Protein AF-A0A949LN08-F1 (afdb_monomer)

Foldseek 3Di:
DPCVVLVNDPPDDPLQVPFFDDDDDDPCNVVCSVVVVDDDDPPWDFPDDDVQWTAIPVGDIDGDPDDDDPPDDADDDVVDDPVVQPQQADPVSAGQAQLLFHRPRDPPGTDALSAAEPPSVLRSVLSVLLVVCVVLPLADDDDPVVSNVVSVVQQVVSCVSNVNPHNSSRYCHVCRVVSSVVSCVRNVHDFDPVLVVVVVPDPRDSVSCVCVSVVSCVRSVD

Radius of gyration: 22.11 Å; Cα contacts (8 Å, |Δi|>4): 209; chains: 1; bounding box: 53×31×62 Å

Solvent-accessible surface area (backbone atoms only — not comparable to full-atom values): 13654 Å² total; per-residue (Å²): 128,65,36,70,85,71,72,64,54,85,88,69,57,67,78,76,52,71,48,64,58,80,92,77,78,62,89,64,49,67,58,32,40,75,70,62,80,40,85,83,84,71,101,57,50,81,73,47,76,56,94,52,33,39,31,34,70,83,70,52,72,44,80,40,96,74,86,81,86,87,81,78,82,83,93,78,63,90,91,56,55,70,75,61,50,59,58,35,28,50,101,84,59,26,50,51,29,42,96,52,25,36,39,87,75,49,80,100,55,74,45,66,60,68,45,44,43,80,47,44,70,57,43,27,52,54,40,46,53,45,52,53,35,51,75,62,63,61,48,83,78,75,54,72,66,56,41,49,53,50,37,51,54,50,44,55,49,44,36,72,59,34,80,67,60,34,72,46,56,28,58,35,44,87,39,38,62,59,53,48,50,54,49,27,52,66,59,75,48,79,68,56,72,69,52,57,58,45,51,79,80,43,84,80,58,72,75,69,53,70,60,50,61,60,59,50,49,62,62,67,75,107

Mean predicted aligned error: 5.05 Å

Structure (mmCIF, N/CA/C/O backbone):
data_AF-A0A949LN08-F1
#
_entry.id   AF-A0A949LN08-F1
#
loop_
_atom_site.group_PDB
_atom_site.id
_atom_site.type_symbol
_atom_site.label_atom_id
_atom_site.label_alt_id
_atom_site.label_comp_id
_atom_site.label_asym_id
_atom_site.label_entity_id
_atom_site.label_seq_id
_atom_site.pdbx_PDB_ins_code
_atom_site.Cartn_x
_atom_site.Cartn_y
_atom_site.Cartn_z
_atom_site.occupancy
_atom_site.B_iso_or_equiv
_atom_site.auth_seq_id
_atom_site.auth_comp_id
_atom_site.auth_asym_id
_atom_site.auth_atom_id
_atom_site.pdbx_PDB_model_num
ATOM 1 N N . PHE A 1 1 ? -27.011 7.620 4.589 1.00 70.94 1 PHE A N 1
ATOM 2 C CA . PHE A 1 1 ? -26.398 7.175 5.862 1.00 70.94 1 PHE A CA 1
ATOM 3 C C . PHE A 1 1 ? -26.686 8.038 7.097 1.00 70.94 1 PHE A C 1
ATOM 5 O O . PHE A 1 1 ? -26.414 7.551 8.180 1.00 70.94 1 PHE A O 1
ATOM 12 N N . LYS A 1 2 ? -27.212 9.283 7.008 1.00 87.44 2 LYS A N 1
ATOM 13 C CA . LYS A 1 2 ? -27.585 10.112 8.189 1.00 87.44 2 LYS A CA 1
ATOM 14 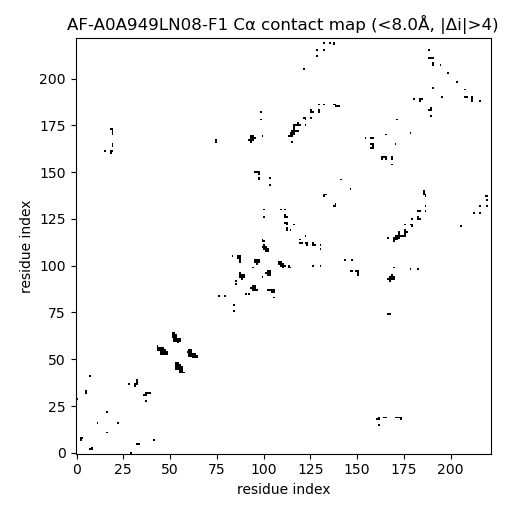C C . LYS A 1 2 ? -26.542 10.070 9.332 1.00 87.44 2 LYS A C 1
ATOM 16 O O . LYS A 1 2 ? -26.901 9.940 10.496 1.00 87.44 2 LYS A O 1
ATOM 21 N N . LEU A 1 3 ? -25.250 10.186 9.002 1.00 89.44 3 LEU A N 1
ATOM 22 C CA . LEU A 1 3 ? -24.138 9.886 9.922 1.00 89.44 3 LEU A CA 1
ATOM 23 C C . LEU A 1 3 ? -24.220 10.638 11.258 1.00 89.44 3 LEU A C 1
ATOM 25 O O . LEU A 1 3 ? -23.893 10.074 12.294 1.00 89.44 3 LEU A O 1
ATOM 29 N N . LYS A 1 4 ? -24.70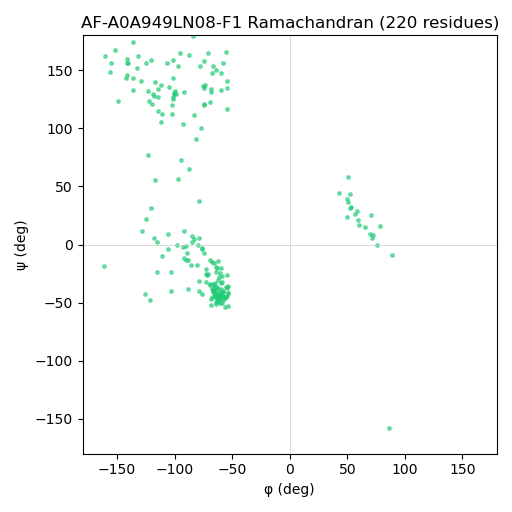8 11.886 11.249 1.00 90.38 4 LYS A N 1
ATOM 30 C CA . LYS A 1 4 ? -24.941 12.669 12.472 1.00 90.38 4 LYS A CA 1
ATOM 31 C C . LYS A 1 4 ? -25.975 12.014 13.398 1.00 90.38 4 LYS A C 1
ATOM 33 O O . LYS A 1 4 ? -25.730 11.916 14.591 1.00 90.38 4 LYS A O 1
ATOM 38 N N . LYS A 1 5 ? -27.090 11.514 12.846 1.00 90.62 5 LYS A N 1
ATOM 39 C CA . LYS A 1 5 ? -28.147 10.816 13.602 1.00 90.62 5 LYS A CA 1
ATOM 40 C C . LYS A 1 5 ? -27.621 9.524 14.234 1.00 90.62 5 LYS A C 1
ATOM 42 O O . LYS A 1 5 ? -28.009 9.193 15.343 1.00 90.62 5 LYS A O 1
ATOM 47 N N . LEU A 1 6 ? -26.735 8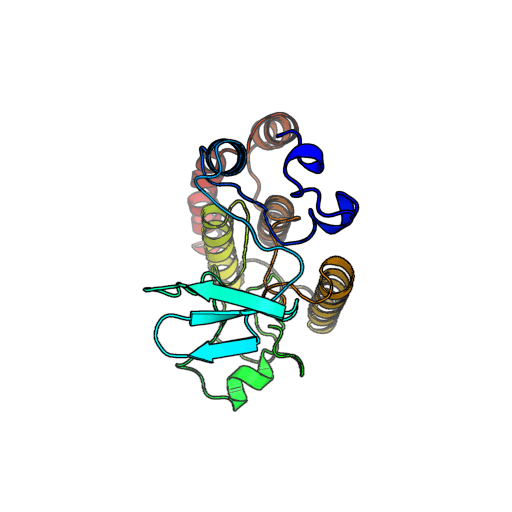.816 13.532 1.00 91.81 6 LEU A N 1
ATOM 48 C CA . LEU A 1 6 ? -26.137 7.563 14.005 1.00 91.81 6 LEU A CA 1
ATOM 49 C C . LEU A 1 6 ? -24.906 7.771 14.903 1.00 91.81 6 LEU A C 1
ATOM 51 O O . LEU A 1 6 ? -24.275 6.798 15.293 1.00 91.81 6 LEU A O 1
ATOM 55 N N . ASN A 1 7 ? -24.526 9.019 15.203 1.00 90.81 7 ASN A N 1
ATOM 56 C CA . ASN A 1 7 ? -23.276 9.360 15.893 1.00 90.81 7 ASN A CA 1
ATOM 57 C C . ASN A 1 7 ? -21.998 8.837 15.190 1.00 90.81 7 ASN A C 1
ATOM 59 O O . ASN A 1 7 ? -20.958 8.647 15.812 1.00 90.81 7 ASN A O 1
ATOM 63 N N . LEU A 1 8 ? -22.038 8.640 13.870 1.00 90.88 8 LEU A N 1
ATOM 64 C CA . LEU A 1 8 ? -20.924 8.132 13.053 1.00 90.88 8 LEU A CA 1
ATOM 65 C C . LEU A 1 8 ? -20.249 9.218 12.204 1.00 90.88 8 LEU A C 1
ATOM 67 O O . LEU A 1 8 ? -19.448 8.920 11.324 1.00 90.88 8 LEU A O 1
ATOM 71 N N . HIS A 1 9 ? -20.589 10.491 12.416 1.00 89.12 9 HIS A N 1
ATOM 72 C CA . HIS A 1 9 ? -19.975 11.589 11.674 1.00 89.12 9 HIS A CA 1
ATOM 73 C C . HIS A 1 9 ? -18.539 11.840 12.174 1.00 89.12 9 HIS A C 1
ATOM 75 O O . HIS A 1 9 ? -18.369 12.162 13.350 1.00 89.12 9 HIS A O 1
ATOM 81 N N . PRO A 1 10 ? -17.498 11.734 11.333 1.00 82.31 10 PRO A N 1
ATOM 82 C CA . PRO A 1 10 ? -16.110 11.740 11.801 1.00 82.31 10 PRO A CA 1
ATOM 83 C C . PRO A 1 10 ? -15.587 13.143 12.184 1.00 82.31 10 PRO A C 1
ATOM 85 O O . PRO A 1 10 ? -14.504 13.261 12.739 1.00 82.31 10 PRO A O 1
ATOM 88 N N . ASN A 1 11 ? -16.398 14.196 11.990 1.00 84.56 11 ASN A N 1
ATOM 89 C CA . ASN A 1 11 ? -16.148 15.588 12.420 1.00 84.56 11 ASN A CA 1
ATOM 90 C C . ASN A 1 11 ? -14.878 16.230 11.840 1.00 84.56 11 ASN A C 1
ATOM 92 O O . ASN A 1 11 ? -14.383 17.230 12.350 1.00 84.56 11 ASN A O 1
ATOM 96 N N . ASN A 1 12 ? -14.395 15.683 10.737 1.00 80.44 12 ASN A N 1
ATOM 97 C CA . ASN A 1 12 ? -13.255 16.137 9.964 1.00 80.44 12 ASN A CA 1
ATOM 98 C C . ASN A 1 12 ? -13.639 16.196 8.473 1.00 80.44 12 ASN A C 1
ATOM 100 O O . ASN A 1 12 ? -14.678 15.668 8.060 1.00 80.44 12 ASN A O 1
ATOM 104 N N . GLY A 1 13 ? -12.855 16.930 7.683 1.00 78.62 13 GLY A N 1
ATOM 105 C CA . GLY A 1 13 ? -13.158 17.174 6.276 1.00 78.62 13 GLY A CA 1
ATOM 106 C C . GLY A 1 13 ? -12.901 15.954 5.389 1.00 78.62 13 GLY A C 1
ATOM 107 O O . GLY A 1 13 ? -12.129 15.055 5.722 1.00 78.62 13 GLY A O 1
ATOM 108 N N . LEU A 1 14 ? -13.540 15.898 4.219 1.00 75.00 14 LEU A N 1
ATOM 109 C CA . LEU A 1 14 ? -13.325 14.797 3.269 1.00 75.00 14 LEU A CA 1
ATOM 110 C C . LEU A 1 14 ? -11.858 14.706 2.829 1.00 75.00 14 LEU A C 1
ATOM 112 O O . LEU A 1 14 ? -11.323 13.614 2.641 1.00 75.00 14 LEU A O 1
ATOM 116 N N . GLU A 1 15 ? -11.179 15.845 2.736 1.00 73.12 15 GLU A N 1
ATOM 117 C CA . GLU A 1 15 ? -9.760 15.950 2.426 1.00 73.12 15 GLU A CA 1
ATOM 118 C C . GLU A 1 15 ? -8.859 15.301 3.479 1.00 73.12 15 GLU A C 1
ATOM 120 O O . GLU A 1 15 ? -7.714 14.989 3.154 1.00 73.12 15 GLU A O 1
ATOM 125 N N . THR A 1 16 ? -9.337 15.077 4.713 1.00 70.88 16 THR A N 1
ATOM 126 C CA . THR A 1 16 ? -8.616 14.338 5.767 1.00 70.88 16 THR A CA 1
ATOM 127 C C . THR A 1 16 ? -8.878 12.833 5.736 1.00 70.88 16 THR A C 1
ATOM 129 O O . THR A 1 16 ? -8.141 12.073 6.358 1.00 70.88 16 THR A O 1
ATOM 132 N N . ILE A 1 17 ? -9.889 12.387 4.993 1.00 64.94 17 ILE A N 1
ATOM 133 C CA . ILE A 1 17 ? -10.300 10.979 4.916 1.00 64.94 17 ILE A CA 1
ATOM 134 C C . ILE A 1 17 ? -9.806 10.355 3.601 1.00 64.94 17 ILE A C 1
ATOM 136 O O . ILE A 1 17 ? -9.272 9.249 3.592 1.00 64.94 17 ILE A O 1
ATOM 140 N N . VAL A 1 18 ? -9.880 11.091 2.488 1.00 63.53 18 VAL A N 1
ATOM 141 C CA . VAL A 1 18 ? -9.488 10.624 1.145 1.00 63.53 18 VAL A CA 1
ATOM 142 C C . VAL A 1 18 ? -7.989 10.868 0.899 1.00 63.53 18 VAL A C 1
ATOM 144 O O . VAL A 1 18 ? -7.583 11.697 0.080 1.00 63.53 18 VAL A O 1
ATOM 147 N N . ARG A 1 19 ? -7.131 10.190 1.671 1.00 68.44 19 ARG A N 1
ATOM 148 C CA . ARG A 1 19 ? -5.663 10.398 1.645 1.00 6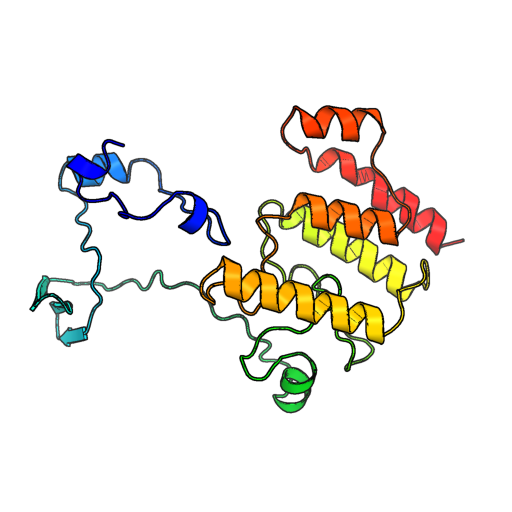8.44 19 ARG A CA 1
ATOM 149 C C . ARG A 1 19 ? -4.860 9.154 1.299 1.00 68.44 19 ARG A C 1
ATOM 151 O O . ARG A 1 19 ? -3.941 9.226 0.493 1.00 68.44 19 ARG A O 1
ATOM 158 N N . SER A 1 20 ? -5.170 8.031 1.933 1.00 63.34 20 SER A N 1
ATOM 159 C CA . SER A 1 20 ? -4.428 6.768 1.773 1.00 63.34 20 SER A CA 1
ATOM 160 C C . SER A 1 20 ? -5.205 5.544 2.223 1.00 63.34 20 SER A C 1
ATOM 162 O O . SER A 1 20 ? -4.869 4.433 1.838 1.00 63.34 20 SER A O 1
ATOM 164 N N . THR A 1 21 ? -6.238 5.749 3.028 1.00 66.25 21 THR A N 1
ATOM 165 C CA . THR A 1 21 ? -7.161 4.723 3.470 1.00 66.25 21 THR A CA 1
ATOM 166 C C . THR A 1 21 ? -8.442 4.827 2.657 1.00 66.25 21 THR A C 1
ATOM 168 O O . THR A 1 21 ? -8.894 5.915 2.297 1.00 66.25 21 THR A O 1
ATOM 171 N N . VAL A 1 22 ? -9.020 3.674 2.346 1.00 68.12 22 VAL A N 1
ATOM 172 C CA . VAL A 1 22 ? -10.341 3.585 1.729 1.00 68.12 22 VAL A CA 1
ATOM 173 C C . VAL A 1 22 ? -11.301 3.206 2.838 1.00 68.12 22 VAL A C 1
ATOM 175 O O . VAL A 1 22 ? -11.209 2.113 3.393 1.00 68.12 22 VAL A O 1
ATOM 178 N N . SER A 1 23 ? -12.199 4.116 3.198 1.00 73.38 23 SER A N 1
ATOM 179 C CA . SER A 1 23 ? -13.278 3.792 4.126 1.00 73.38 23 SER A CA 1
ATOM 180 C C . SER A 1 23 ? -14.345 3.010 3.371 1.00 73.38 23 SER A C 1
ATOM 182 O O . SER A 1 23 ? -15.145 3.587 2.639 1.00 73.38 23 SER A O 1
ATOM 184 N N . LEU A 1 24 ? -14.330 1.689 3.533 1.00 76.81 24 LEU A N 1
ATOM 185 C CA . LEU A 1 24 ? -15.373 0.802 3.034 1.00 76.81 24 LEU A CA 1
ATOM 186 C C . LEU A 1 24 ? -16.291 0.433 4.196 1.00 76.81 24 LEU A C 1
ATOM 188 O O . LEU A 1 24 ? -15.826 0.027 5.259 1.00 76.81 24 LEU A O 1
ATOM 192 N N . ALA A 1 25 ? -17.592 0.586 3.986 1.00 85.88 25 ALA A N 1
ATOM 193 C CA . ALA A 1 25 ? -18.595 0.028 4.875 1.00 85.88 25 ALA A CA 1
ATOM 194 C C . ALA A 1 25 ? -19.112 -1.264 4.248 1.00 85.88 25 ALA A C 1
ATOM 196 O O . ALA A 1 25 ? -19.443 -1.278 3.064 1.00 85.88 25 ALA A O 1
ATOM 197 N N . SER A 1 26 ? -19.185 -2.332 5.038 1.00 89.88 26 SER A N 1
ATOM 198 C CA . SER A 1 26 ? -19.848 -3.561 4.609 1.00 89.88 26 SER A CA 1
ATOM 199 C C . SER A 1 26 ? -21.340 -3.317 4.393 1.00 89.88 26 SER A C 1
ATOM 201 O O . SER A 1 26 ? -21.951 -2.494 5.086 1.00 89.88 26 SER A O 1
ATOM 203 N N . ASP A 1 27 ? -21.941 -4.073 3.478 1.00 92.69 27 ASP A N 1
ATOM 204 C CA . ASP A 1 27 ? -23.375 -3.994 3.211 1.00 92.69 27 ASP A CA 1
ATOM 205 C C . ASP A 1 27 ? -24.195 -4.188 4.496 1.00 92.69 27 ASP A C 1
ATOM 207 O O . ASP A 1 27 ? -23.909 -5.046 5.339 1.00 92.69 27 ASP A O 1
ATOM 211 N N . GLY A 1 28 ? -25.200 -3.330 4.676 1.00 93.56 28 GLY A N 1
ATOM 212 C CA . GLY A 1 28 ? -26.061 -3.322 5.859 1.00 93.56 28 GLY A CA 1
ATOM 213 C C . GLY A 1 28 ? -25.402 -2.823 7.152 1.00 93.56 28 GLY A C 1
ATOM 214 O O . GLY A 1 28 ? -26.046 -2.867 8.199 1.00 93.56 28 GLY A O 1
ATOM 215 N N . PHE A 1 29 ? -24.152 -2.332 7.129 1.00 94.62 29 PHE A N 1
ATOM 216 C CA . PHE A 1 29 ? -23.484 -1.796 8.325 1.00 94.62 29 PHE A CA 1
ATOM 217 C C . PHE A 1 29 ? -24.326 -0.711 9.009 1.00 94.62 29 PHE A C 1
ATOM 219 O O . PHE A 1 29 ? -24.632 -0.814 10.194 1.00 94.62 29 PHE A O 1
ATOM 226 N N . PHE A 1 30 ? -24.747 0.309 8.257 1.00 93.62 30 PHE A N 1
ATOM 227 C CA . PHE A 1 30 ? -25.506 1.430 8.814 1.00 93.62 30 PHE A CA 1
ATOM 228 C C . PHE A 1 30 ? -26.919 1.032 9.247 1.00 93.62 30 PHE A C 1
ATOM 230 O O . PHE A 1 30 ? -27.392 1.536 10.262 1.00 93.62 30 PHE A O 1
ATOM 237 N N . ASP A 1 31 ? -27.555 0.100 8.535 1.00 94.56 31 ASP A N 1
ATOM 238 C CA . ASP A 1 31 ? -28.892 -0.396 8.877 1.00 94.56 31 ASP A CA 1
ATOM 239 C C . ASP A 1 31 ? -28.862 -1.158 10.207 1.00 94.56 31 ASP A C 1
ATOM 241 O O . ASP A 1 31 ? -29.714 -0.955 11.069 1.00 94.56 31 ASP A O 1
ATOM 245 N N . LYS A 1 32 ? -27.821 -1.973 10.432 1.00 95.69 32 LYS A N 1
ATOM 246 C CA . LYS A 1 32 ? -27.609 -2.684 11.702 1.00 95.69 32 LYS A CA 1
ATOM 247 C C . LYS A 1 32 ? -27.326 -1.742 12.869 1.00 95.69 32 LYS A C 1
ATOM 249 O O . LYS A 1 32 ? -27.755 -2.047 13.986 1.00 95.69 32 LYS A O 1
ATOM 254 N N . VAL A 1 33 ? -26.630 -0.627 12.617 1.00 95.75 33 VAL A N 1
ATOM 255 C CA . VAL A 1 33 ? -26.418 0.435 13.615 1.00 95.75 33 VAL A CA 1
ATOM 256 C C . VAL A 1 33 ? -27.732 1.143 13.933 1.00 95.75 33 VAL A C 1
ATOM 258 O O . VAL A 1 33 ? -28.057 1.303 15.106 1.00 95.75 33 VAL A O 1
ATOM 261 N N . GLU A 1 34 ? -28.519 1.522 12.921 1.00 95.06 34 GLU A N 1
ATOM 262 C CA . GLU A 1 34 ? -29.826 2.161 13.134 1.00 95.06 34 G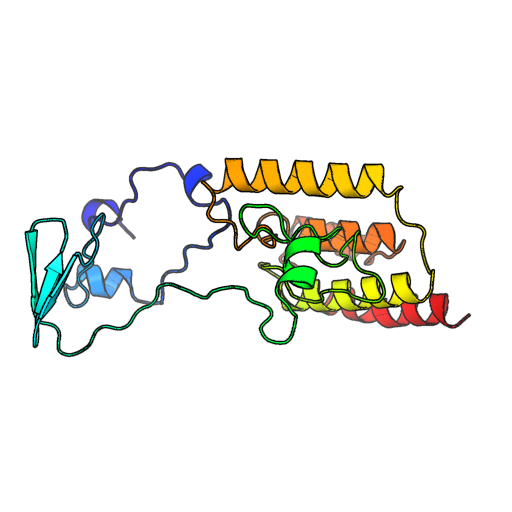LU A CA 1
ATOM 263 C C . GLU A 1 34 ? -30.800 1.235 13.879 1.00 95.06 34 GLU A C 1
ATOM 265 O O . GLU A 1 34 ? -31.512 1.692 14.770 1.00 95.06 34 GLU A O 1
ATOM 270 N N . ALA A 1 35 ? -30.776 -0.068 13.587 1.00 96.06 35 ALA A N 1
ATOM 271 C CA . ALA A 1 35 ? -31.573 -1.082 14.278 1.00 96.06 35 ALA A CA 1
ATOM 272 C C . ALA A 1 35 ? -31.064 -1.433 15.694 1.00 96.06 35 ALA A C 1
ATOM 274 O O . ALA A 1 35 ? -31.707 -2.207 16.398 1.00 96.06 35 ALA A O 1
ATOM 275 N N . GLY A 1 36 ? -29.897 -0.929 16.116 1.00 94.94 36 GLY A N 1
ATOM 276 C CA . GLY A 1 36 ? -29.303 -1.203 17.433 1.00 94.94 36 GLY A CA 1
ATOM 277 C C . GLY A 1 36 ? -28.660 -2.589 17.595 1.00 94.94 36 GLY A C 1
ATOM 278 O O . GLY A 1 36 ? -28.096 -2.883 18.649 1.00 94.94 36 GLY A O 1
ATOM 279 N N . SER A 1 37 ? -28.701 -3.422 16.551 1.00 96.56 37 SER A N 1
ATOM 280 C CA . SER A 1 37 ? -28.067 -4.751 16.511 1.00 96.56 37 SER A CA 1
ATOM 281 C C . SER A 1 37 ? -26.537 -4.699 16.405 1.00 96.56 37 SER A C 1
ATOM 283 O O . SER A 1 37 ? -25.860 -5.657 16.769 1.00 96.56 37 SER A O 1
ATOM 285 N N . LEU A 1 38 ? -25.987 -3.574 15.935 1.00 95.50 38 LEU A N 1
ATOM 286 C CA . LEU A 1 38 ? -24.558 -3.277 15.928 1.00 95.50 38 LEU A CA 1
ATOM 287 C C . LEU A 1 38 ? -24.316 -1.982 16.704 1.00 95.50 38 LEU A C 1
ATOM 289 O O . LEU A 1 38 ? -24.868 -0.937 16.368 1.00 95.50 38 LEU A O 1
ATOM 293 N N . LYS A 1 39 ? -23.464 -2.040 17.727 1.00 94.62 39 LYS A N 1
ATOM 294 C CA . LYS A 1 39 ? -23.053 -0.862 18.499 1.00 94.62 39 LYS A CA 1
ATOM 295 C C . LYS A 1 39 ? -21.642 -0.463 18.099 1.00 94.62 39 LYS A C 1
ATOM 297 O O . LYS A 1 39 ? -20.765 -1.315 17.992 1.00 94.62 39 LYS A O 1
ATOM 302 N N . VAL A 1 40 ? -21.432 0.834 17.896 1.00 94.25 40 VAL A N 1
ATOM 303 C CA . VAL A 1 40 ? -20.120 1.402 17.579 1.00 94.25 40 VAL A CA 1
ATOM 304 C C . VAL A 1 40 ? -19.694 2.290 18.736 1.00 94.25 40 VAL A C 1
ATOM 306 O O . VAL A 1 40 ? -20.314 3.319 19.000 1.00 94.25 40 VAL A O 1
ATOM 309 N N . GLU A 1 41 ? -18.623 1.892 19.411 1.00 93.94 41 GLU A N 1
ATOM 310 C CA . GLU A 1 41 ? -17.925 2.733 20.379 1.00 93.94 41 GLU A CA 1
ATOM 311 C C . GLU A 1 41 ? -16.793 3.453 19.645 1.00 93.94 41 GLU A C 1
ATOM 313 O O . GLU A 1 41 ? -15.789 2.853 19.269 1.00 93.94 41 GLU A O 1
ATOM 318 N N . ARG A 1 42 ? -17.007 4.737 19.363 1.00 90.94 42 ARG A N 1
ATOM 319 C CA . ARG A 1 42 ? -16.062 5.591 18.634 1.00 90.94 42 ARG A CA 1
ATOM 320 C C . ARG A 1 42 ? -15.171 6.385 19.583 1.00 90.94 42 ARG A C 1
ATOM 322 O O . ARG A 1 42 ? -15.499 6.531 20.758 1.00 90.94 42 ARG A O 1
ATOM 329 N N . ASP A 1 43 ? -14.094 6.943 19.033 1.00 90.38 43 ASP A N 1
ATOM 330 C CA . ASP A 1 43 ? -13.169 7.852 19.727 1.00 90.38 43 ASP A CA 1
ATOM 331 C C . ASP A 1 43 ? -12.679 7.284 21.074 1.00 90.38 43 ASP A C 1
ATOM 333 O O . ASP A 1 43 ? -12.539 7.986 22.073 1.00 90.38 43 ASP A O 1
ATOM 337 N N . THR A 1 44 ? -12.469 5.968 21.113 1.00 94.62 44 THR A N 1
ATOM 338 C CA . THR A 1 44 ? -12.030 5.233 22.295 1.00 94.62 44 THR A CA 1
ATOM 339 C C . THR A 1 44 ? -11.253 3.986 21.883 1.00 94.62 44 THR A C 1
ATOM 341 O O . THR A 1 44 ? -11.264 3.584 20.720 1.00 94.62 44 THR A O 1
ATOM 344 N N . GLU A 1 45 ? -10.579 3.376 22.847 1.00 96.44 45 GLU A N 1
ATOM 345 C CA . GLU A 1 45 ? -9.778 2.169 22.677 1.00 96.44 45 GLU A CA 1
ATOM 346 C C . GLU A 1 45 ? -9.944 1.258 23.893 1.00 96.44 45 GLU A C 1
ATOM 348 O O . GLU A 1 45 ? -10.362 1.703 24.966 1.00 96.44 45 GLU A O 1
ATOM 353 N N . ILE A 1 46 ? -9.626 -0.024 23.723 1.00 97.12 46 ILE A N 1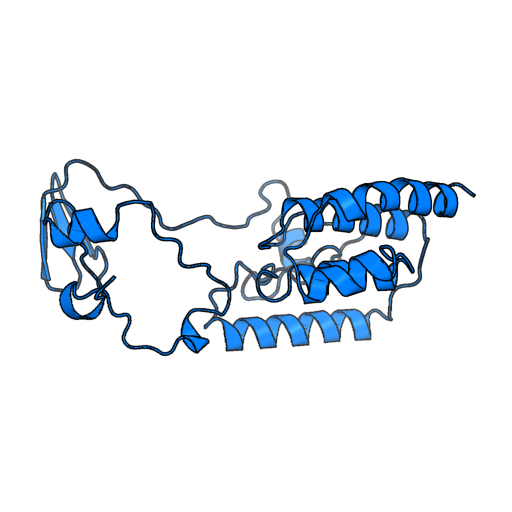
ATOM 354 C CA . ILE A 1 46 ? -9.587 -0.983 24.828 1.00 97.12 46 ILE A CA 1
ATOM 355 C C . ILE A 1 46 ? -8.324 -0.704 25.647 1.00 97.12 46 ILE A C 1
ATOM 357 O O . ILE A 1 46 ? -7.219 -0.797 25.120 1.00 97.12 46 ILE A O 1
ATOM 361 N N . VAL A 1 47 ? -8.486 -0.401 26.936 1.00 97.88 47 VAL A N 1
ATOM 362 C CA . VAL A 1 47 ? -7.372 -0.107 27.861 1.00 97.88 47 VAL A CA 1
ATOM 363 C C . VAL A 1 47 ? -7.055 -1.267 28.797 1.00 97.88 47 VAL A C 1
ATOM 365 O O . VAL A 1 47 ? -5.937 -1.380 29.292 1.00 97.88 47 VAL A O 1
ATOM 368 N N . SER A 1 48 ? -8.022 -2.148 29.048 1.00 97.50 48 SER A N 1
ATOM 369 C CA . SER A 1 48 ? -7.781 -3.402 29.755 1.00 97.50 48 SER A CA 1
ATOM 370 C C . SER A 1 48 ? -8.821 -4.452 29.392 1.00 97.50 48 SER A C 1
ATOM 372 O O . SER A 1 48 ? -9.933 -4.144 28.958 1.00 97.50 48 SER A O 1
ATOM 374 N N . MET A 1 49 ? -8.442 -5.714 29.571 1.00 97.44 49 MET A N 1
ATOM 375 C CA . MET A 1 49 ? -9.308 -6.868 29.367 1.00 97.44 49 MET A CA 1
ATOM 376 C C . MET A 1 49 ? -9.246 -7.753 30.608 1.00 97.44 49 MET A C 1
ATOM 378 O O . MET A 1 49 ? -8.183 -7.930 31.204 1.00 97.44 49 MET A O 1
ATOM 382 N N . SER A 1 50 ? -10.390 -8.297 30.996 1.00 95.00 50 SER A N 1
ATOM 383 C CA . SER A 1 50 ? -10.521 -9.317 32.032 1.00 95.00 50 SER A CA 1
ATOM 384 C C . SER A 1 50 ? -11.496 -10.390 31.545 1.00 95.00 50 SER A C 1
ATOM 386 O O . SER A 1 50 ? -12.064 -10.276 30.458 1.00 95.00 50 SER A O 1
ATOM 388 N N . ALA A 1 51 ? -11.656 -11.477 32.300 1.00 95.69 51 ALA A N 1
ATOM 389 C CA . ALA A 1 51 ? -12.518 -12.578 31.881 1.00 95.69 51 ALA A CA 1
ATOM 390 C C . ALA A 1 51 ? -13.944 -12.079 31.561 1.00 95.69 51 ALA A C 1
ATOM 392 O O . ALA A 1 51 ? -14.636 -11.548 32.430 1.00 95.69 51 ALA A O 1
ATOM 393 N N . GLY A 1 52 ? -14.351 -12.232 30.296 1.00 96.44 52 GLY A N 1
ATOM 394 C CA . GLY A 1 52 ? -15.667 -11.838 29.786 1.00 96.44 52 GLY A CA 1
ATOM 395 C C . GLY A 1 52 ? -15.902 -10.331 29.649 1.00 96.44 52 GLY A C 1
ATOM 396 O O . GLY A 1 52 ? -17.044 -9.930 29.417 1.00 96.44 52 GLY A O 1
ATOM 397 N N . LYS A 1 53 ? -14.881 -9.479 29.830 1.00 97.44 53 LYS A N 1
ATOM 398 C CA . LYS A 1 53 ? -15.045 -8.019 29.898 1.00 97.44 53 LYS A CA 1
ATOM 399 C C . LYS A 1 53 ? -13.914 -7.252 29.219 1.00 97.44 53 LYS A C 1
ATOM 401 O O . LYS A 1 53 ? -12.737 -7.590 29.341 1.00 97.44 53 LYS A O 1
ATOM 406 N N . VAL A 1 54 ? -14.274 -6.144 28.578 1.00 97.75 54 VAL A N 1
ATOM 407 C CA . VAL A 1 54 ? -13.334 -5.154 28.039 1.00 97.75 54 VAL A CA 1
ATOM 408 C C . VAL A 1 54 ? -13.635 -3.780 28.627 1.00 97.75 54 VAL A C 1
ATOM 410 O O . VAL A 1 54 ? -14.787 -3.344 28.654 1.00 97.75 54 VAL A O 1
ATOM 413 N N . LYS A 1 55 ? -12.597 -3.088 29.099 1.00 97.94 55 LYS A N 1
ATOM 414 C CA . LYS A 1 55 ? -12.688 -1.711 29.589 1.00 97.94 55 LYS A CA 1
ATOM 415 C C . LYS A 1 55 ? -12.193 -0.760 28.513 1.00 97.94 55 LYS A C 1
ATOM 417 O O . LYS A 1 55 ? -11.104 -0.945 27.967 1.00 97.94 55 LYS A O 1
ATOM 422 N N . LEU A 1 56 ? -12.982 0.267 28.235 1.00 98.06 56 LEU A N 1
ATOM 423 C CA . LEU A 1 56 ? -12.672 1.302 27.259 1.00 98.06 56 LEU A CA 1
ATOM 424 C C . LEU A 1 56 ? -12.071 2.537 27.940 1.00 98.06 56 LEU A C 1
ATOM 426 O O . LEU A 1 56 ? -12.359 2.824 29.105 1.00 98.06 56 LEU A O 1
ATOM 430 N N . ALA A 1 57 ? -11.265 3.301 27.202 1.00 98.19 57 ALA A N 1
ATOM 431 C CA . ALA A 1 57 ? -10.637 4.533 27.689 1.00 98.19 57 ALA A CA 1
ATOM 432 C C . ALA A 1 57 ? -11.658 5.586 28.159 1.00 98.19 57 ALA A C 1
ATOM 434 O O . ALA A 1 57 ? -11.368 6.391 29.039 1.00 98.19 57 ALA A O 1
ATOM 435 N N . ASN A 1 58 ? -12.876 5.556 27.610 1.00 96.50 58 ASN A N 1
ATOM 436 C CA . ASN A 1 58 ? -13.977 6.433 28.018 1.00 96.50 58 ASN A CA 1
ATOM 437 C C . ASN A 1 58 ? -14.680 5.990 29.322 1.00 96.50 58 ASN A C 1
ATOM 439 O O . ASN A 1 58 ? -15.702 6.563 29.692 1.00 96.50 58 ASN A O 1
ATOM 443 N N . GLY A 1 59 ? -14.164 4.961 30.004 1.00 96.75 59 GLY A N 1
ATOM 444 C CA . GLY A 1 59 ? -14.682 4.450 31.272 1.00 96.75 59 GLY A CA 1
ATOM 445 C C . GLY A 1 59 ? -15.767 3.379 31.143 1.00 96.75 59 GLY A C 1
ATOM 446 O O . GLY A 1 59 ? -16.102 2.755 32.149 1.00 96.75 59 GLY A O 1
ATOM 447 N N . LYS A 1 60 ? -16.296 3.121 29.938 1.00 96.81 60 LYS A N 1
ATOM 448 C CA . LYS A 1 60 ? -17.274 2.047 29.721 1.00 96.81 60 LYS A CA 1
ATOM 449 C C . LYS A 1 60 ? -16.640 0.671 29.908 1.00 96.81 60 LYS A C 1
ATOM 451 O O . LYS A 1 60 ? -15.484 0.446 29.554 1.00 96.81 60 LYS A O 1
ATOM 456 N N . GLU A 1 61 ? -17.446 -0.264 30.389 1.00 97.25 61 GLU A N 1
ATOM 457 C CA . GLU A 1 61 ? -17.121 -1.684 30.440 1.00 97.25 61 GLU A CA 1
ATOM 458 C C . GLU A 1 61 ? -18.142 -2.446 29.594 1.00 97.25 61 GLU A C 1
ATOM 460 O O . GLU A 1 61 ? -19.349 -2.235 29.733 1.00 97.25 61 GLU A O 1
ATOM 465 N N . LEU A 1 62 ? -17.664 -3.298 28.689 1.00 96.81 62 LEU A N 1
ATOM 466 C CA . LEU A 1 62 ? -18.504 -4.121 27.823 1.00 96.81 62 LEU A CA 1
ATOM 467 C C . LEU A 1 62 ? -18.261 -5.596 28.124 1.00 96.81 62 LEU A C 1
ATOM 469 O O . LEU A 1 62 ? -17.115 -6.012 28.289 1.00 96.81 62 LEU A O 1
ATOM 473 N N . SER A 1 63 ? -19.327 -6.390 28.137 1.00 97.38 63 SER A N 1
ATOM 474 C CA . SER A 1 63 ? -19.214 -7.847 28.125 1.00 97.38 63 SER A CA 1
ATOM 475 C C . SER A 1 63 ? -18.816 -8.334 26.734 1.00 97.38 63 SER A C 1
ATOM 477 O O . SER A 1 63 ? -19.381 -7.875 25.739 1.00 97.38 63 SER A O 1
ATOM 479 N N . ALA A 1 64 ? -17.858 -9.254 26.663 1.00 96.50 64 ALA A N 1
ATOM 480 C CA . ALA A 1 64 ? -17.402 -9.839 25.408 1.00 96.50 64 ALA A CA 1
ATOM 481 C C . ALA A 1 64 ? -16.919 -11.279 25.613 1.00 96.50 64 ALA A C 1
ATOM 483 O O . ALA A 1 64 ? -15.993 -11.519 26.387 1.00 96.50 64 ALA A O 1
ATOM 484 N N . ASP A 1 65 ? -17.508 -12.216 24.869 1.00 96.62 65 ASP A N 1
ATOM 485 C CA . ASP A 1 65 ? -17.033 -13.604 24.793 1.00 96.62 65 ASP A CA 1
ATOM 486 C C . ASP A 1 65 ? -15.820 -13.735 23.859 1.00 96.62 65 ASP A C 1
ATOM 488 O O . ASP A 1 65 ? -14.932 -14.558 24.075 1.00 96.62 65 ASP A O 1
ATOM 492 N N . TYR A 1 66 ? -15.763 -12.882 22.829 1.00 96.12 66 TYR A N 1
ATOM 493 C CA . TYR A 1 66 ? -14.702 -12.853 21.828 1.00 96.12 66 TYR A CA 1
ATOM 494 C C . TYR A 1 66 ? -14.258 -11.422 21.537 1.00 96.12 66 TYR A C 1
ATOM 496 O O . TYR A 1 66 ? -15.074 -10.504 21.444 1.00 96.12 66 TYR A O 1
ATOM 504 N N . VAL A 1 67 ? -12.956 -11.256 21.306 1.00 95.50 67 VAL A N 1
ATOM 505 C CA . VAL A 1 67 ? -12.361 -10.020 20.790 1.00 95.50 67 VAL A CA 1
ATOM 506 C C . VAL A 1 67 ? -11.672 -10.343 19.471 1.00 95.50 67 VAL A C 1
ATOM 508 O O . VAL A 1 67 ? -10.775 -11.182 19.422 1.00 95.50 67 VAL A O 1
ATOM 511 N N . ILE A 1 68 ? -12.099 -9.683 18.394 1.00 96.00 68 ILE A N 1
ATOM 512 C CA . ILE A 1 68 ? -11.539 -9.868 17.052 1.00 96.00 68 ILE A CA 1
ATOM 513 C C . ILE A 1 68 ? -10.789 -8.593 16.660 1.00 96.00 68 ILE A C 1
ATOM 515 O O . ILE A 1 68 ? -11.394 -7.543 16.441 1.00 96.00 68 ILE A O 1
ATOM 519 N N . CYS A 1 69 ? -9.463 -8.682 16.556 1.00 94.75 69 CYS A N 1
ATOM 520 C CA . CYS A 1 69 ? -8.604 -7.548 16.215 1.00 94.75 69 CYS A CA 1
ATOM 521 C C . CYS A 1 69 ? -8.576 -7.293 14.701 1.00 94.75 69 CYS A C 1
ATOM 523 O O . CYS A 1 69 ? -7.721 -7.806 13.984 1.00 94.75 69 CYS A O 1
ATOM 525 N N . GLY A 1 70 ? -9.483 -6.446 14.213 1.00 91.62 70 GLY A N 1
ATOM 526 C CA . GLY A 1 70 ? -9.479 -5.932 12.835 1.00 91.62 70 GLY A CA 1
ATOM 527 C C . GLY A 1 70 ? -8.469 -4.799 12.589 1.00 91.62 70 GLY A C 1
ATOM 528 O O . GLY A 1 70 ? -8.786 -3.848 11.883 1.00 91.62 70 GLY A O 1
ATOM 529 N N . THR A 1 71 ? -7.281 -4.848 13.201 1.00 90.06 71 THR A N 1
ATOM 530 C CA . THR A 1 71 ? -6.315 -3.728 13.274 1.00 90.06 71 THR A CA 1
ATOM 531 C C . THR A 1 71 ? -5.278 -3.697 12.142 1.00 90.06 71 THR A C 1
ATOM 533 O O . THR A 1 71 ? -4.325 -2.919 12.186 1.00 90.06 71 THR A O 1
ATOM 536 N N . GLY A 1 72 ? -5.476 -4.496 11.091 1.00 88.44 72 GLY A N 1
ATOM 537 C CA . GLY A 1 72 ? -4.628 -4.510 9.898 1.00 88.44 72 GLY A CA 1
ATOM 538 C C . GLY A 1 72 ? -3.400 -5.417 10.015 1.00 88.44 72 GLY A C 1
ATOM 539 O O . GLY A 1 72 ? -3.383 -6.371 10.788 1.00 88.44 72 GLY A O 1
ATOM 540 N N . PHE A 1 73 ? -2.379 -5.139 9.198 1.00 87.62 73 PHE A N 1
ATOM 541 C CA . PHE A 1 73 ? -1.201 -5.996 9.033 1.00 87.62 73 PHE A CA 1
ATOM 542 C C . PHE A 1 73 ? 0.102 -5.201 9.106 1.00 87.62 73 PHE A C 1
ATOM 544 O O . PHE A 1 73 ? 0.169 -4.032 8.725 1.00 87.62 73 PHE A O 1
ATOM 551 N N . HIS A 1 74 ? 1.174 -5.868 9.535 1.00 87.88 74 HIS A N 1
ATOM 552 C CA . HIS A 1 74 ? 2.525 -5.329 9.434 1.00 87.88 74 HIS A CA 1
ATOM 553 C C . HIS A 1 74 ? 3.191 -5.755 8.127 1.00 87.88 74 HIS A C 1
ATOM 555 O O . HIS A 1 74 ? 3.275 -6.941 7.824 1.00 87.88 74 HIS A O 1
ATOM 561 N N . GLN A 1 75 ? 3.770 -4.795 7.411 1.00 89.31 75 GLN A N 1
ATOM 562 C CA . GLN A 1 75 ? 4.610 -5.070 6.248 1.00 89.31 75 GLN A CA 1
ATOM 563 C C . GLN A 1 75 ? 6.047 -5.395 6.712 1.00 89.31 75 GLN A C 1
ATOM 565 O O . GLN A 1 75 ? 6.733 -4.538 7.288 1.00 89.31 75 GLN A O 1
ATOM 570 N N . ARG A 1 76 ? 6.474 -6.655 6.545 1.00 89.00 76 ARG A N 1
ATOM 571 C CA . ARG A 1 76 ? 7.756 -7.220 7.025 1.00 89.00 76 ARG A CA 1
ATOM 572 C C . ARG A 1 76 ? 8.347 -8.182 5.984 1.00 89.00 76 ARG A C 1
ATOM 574 O O . ARG A 1 76 ? 7.598 -8.762 5.205 1.00 89.00 76 ARG A O 1
ATOM 581 N N . ILE A 1 77 ? 9.667 -8.378 6.018 1.00 92.25 77 ILE A N 1
ATOM 582 C CA . ILE A 1 77 ? 10.411 -9.286 5.125 1.00 92.25 77 ILE A CA 1
ATOM 583 C C . ILE A 1 77 ? 11.184 -10.296 5.994 1.00 92.25 77 ILE A C 1
ATOM 585 O O . ILE A 1 77 ? 12.376 -10.122 6.214 1.00 92.25 77 ILE A O 1
ATOM 589 N N . PRO A 1 78 ? 10.521 -11.326 6.554 1.00 92.25 78 PRO A N 1
ATOM 590 C CA . PRO A 1 78 ? 11.112 -12.175 7.598 1.00 92.25 78 PRO A CA 1
ATOM 591 C C . PRO A 1 78 ? 12.258 -13.076 7.115 1.00 92.25 78 PRO A C 1
ATOM 593 O O . PRO A 1 78 ? 12.962 -13.654 7.932 1.00 92.25 78 PRO A O 1
ATOM 596 N N . PHE A 1 79 ? 12.438 -13.220 5.801 1.00 93.56 79 PHE A N 1
ATOM 597 C CA . PHE A 1 79 ? 13.523 -14.002 5.203 1.00 93.56 79 PHE A CA 1
ATOM 598 C C . PHE A 1 79 ? 14.797 -13.179 4.940 1.00 93.56 79 PHE A C 1
ATOM 600 O O . PHE A 1 79 ? 15.769 -13.718 4.419 1.00 93.56 79 PHE A O 1
ATOM 607 N N . MET A 1 80 ? 14.786 -11.877 5.237 1.00 92.94 80 MET A N 1
ATOM 608 C CA . MET A 1 80 ? 15.906 -10.964 5.018 1.00 92.94 80 MET A CA 1
ATOM 609 C C . MET A 1 80 ? 16.469 -10.516 6.365 1.00 92.94 80 MET A C 1
ATOM 611 O O . MET A 1 80 ? 15.702 -10.218 7.277 1.00 92.94 80 MET A O 1
ATOM 615 N N . ASP A 1 81 ? 17.795 -10.468 6.488 1.00 93.56 81 ASP A N 1
ATOM 616 C CA . ASP A 1 81 ? 18.434 -10.003 7.717 1.00 93.56 81 ASP A CA 1
ATOM 617 C C . ASP A 1 81 ? 18.171 -8.507 7.978 1.00 93.56 81 ASP A C 1
ATOM 619 O O . ASP A 1 81 ? 17.958 -7.713 7.054 1.00 93.56 81 ASP A O 1
ATOM 623 N N . ASP A 1 82 ? 18.206 -8.109 9.251 1.00 93.38 82 ASP A N 1
ATOM 624 C CA . ASP A 1 82 ? 17.892 -6.736 9.664 1.00 93.38 82 ASP A CA 1
ATOM 625 C C . ASP A 1 82 ? 18.855 -5.698 9.062 1.00 93.38 82 ASP A C 1
ATOM 627 O O . ASP A 1 82 ? 18.462 -4.555 8.820 1.00 93.38 82 ASP A O 1
ATOM 631 N N . LYS A 1 83 ? 20.100 -6.090 8.755 1.00 93.62 83 LYS A N 1
ATOM 632 C CA . LYS A 1 83 ? 21.115 -5.219 8.139 1.00 93.62 83 LYS A CA 1
ATOM 633 C C . LYS A 1 83 ? 20.809 -4.938 6.664 1.00 93.62 83 LYS A C 1
ATOM 635 O O . LYS A 1 83 ? 21.163 -3.878 6.145 1.00 93.62 83 LYS A O 1
ATOM 640 N N . LEU A 1 84 ? 20.194 -5.874 5.952 1.00 94.06 84 LEU A N 1
ATOM 641 C CA . LEU A 1 84 ? 19.704 -5.683 4.591 1.00 94.06 84 LEU A CA 1
ATOM 642 C C . LEU A 1 84 ? 18.409 -4.874 4.608 1.00 94.06 84 LEU A C 1
ATOM 644 O O . LEU A 1 84 ? 18.278 -3.936 3.821 1.00 94.06 84 LEU A O 1
ATOM 648 N N . VAL A 1 85 ? 17.495 -5.161 5.542 1.00 94.06 85 VAL A N 1
ATOM 649 C CA . VAL A 1 85 ? 16.266 -4.369 5.712 1.00 94.06 85 VAL A CA 1
ATOM 650 C C . VAL A 1 85 ? 16.607 -2.902 5.988 1.00 94.06 85 VAL A C 1
ATOM 652 O O . VAL A 1 85 ? 16.062 -2.024 5.319 1.00 94.06 85 VAL A O 1
ATOM 655 N N . SER A 1 86 ? 17.577 -2.618 6.864 1.00 93.62 86 SER A N 1
ATOM 656 C CA . SER A 1 86 ? 17.994 -1.243 7.176 1.00 93.62 86 SER A CA 1
ATOM 657 C C . SER A 1 86 ? 18.609 -0.491 5.989 1.00 93.62 86 SER A C 1
ATOM 659 O O . SER A 1 86 ? 18.664 0.732 6.003 1.00 93.62 86 SER A O 1
ATOM 661 N N . GLN A 1 87 ? 19.074 -1.185 4.943 1.00 94.44 87 GLN A N 1
ATOM 662 C CA . GLN A 1 87 ? 19.589 -0.544 3.723 1.00 94.44 87 GLN A CA 1
ATOM 663 C C . GLN A 1 87 ? 18.482 -0.103 2.761 1.00 94.44 87 GLN A C 1
ATOM 665 O O . GLN A 1 87 ? 18.734 0.709 1.862 1.00 94.44 87 GLN A O 1
ATOM 670 N N . ILE A 1 88 ? 17.274 -0.644 2.931 1.00 95.06 88 ILE A N 1
ATOM 671 C CA . ILE A 1 88 ? 16.110 -0.378 2.078 1.00 95.06 88 ILE A CA 1
ATOM 672 C C . ILE A 1 88 ? 14.980 0.326 2.823 1.00 95.06 88 ILE A C 1
ATOM 674 O O . ILE A 1 88 ? 13.940 0.590 2.216 1.00 95.06 88 ILE A O 1
ATOM 678 N N . THR A 1 89 ? 15.173 0.661 4.100 1.00 95.56 89 THR A N 1
ATOM 679 C CA . THR A 1 89 ? 14.244 1.472 4.888 1.00 95.56 89 THR A CA 1
ATOM 680 C C . THR A 1 89 ? 14.890 2.748 5.423 1.00 95.56 89 THR A C 1
ATOM 682 O O . THR A 1 89 ? 16.110 2.839 5.503 1.00 95.56 89 THR A O 1
ATOM 685 N N . ASP A 1 90 ? 14.081 3.748 5.774 1.00 94.25 90 ASP A N 1
ATOM 686 C CA . ASP A 1 90 ? 14.521 4.867 6.619 1.00 94.25 90 ASP A CA 1
ATOM 687 C C . ASP A 1 90 ? 14.447 4.514 8.118 1.00 94.25 90 ASP A C 1
ATOM 689 O O . ASP A 1 90 ? 14.003 3.425 8.494 1.00 94.25 90 ASP A O 1
ATOM 693 N N . ASP A 1 91 ? 14.835 5.461 8.977 1.00 92.44 91 ASP A N 1
ATOM 694 C CA . ASP A 1 91 ? 14.836 5.316 10.443 1.00 92.44 91 ASP A CA 1
ATOM 695 C C . ASP A 1 91 ? 13.437 5.084 11.042 1.00 92.44 91 ASP A C 1
ATOM 697 O O . ASP A 1 91 ? 13.294 4.674 12.193 1.00 92.44 91 ASP A O 1
ATOM 701 N N . ARG A 1 92 ? 12.380 5.327 10.260 1.00 90.38 92 ARG A N 1
ATOM 702 C CA . ARG A 1 92 ? 10.982 5.092 10.640 1.00 90.38 92 ARG A CA 1
ATOM 703 C C . ARG A 1 92 ? 10.456 3.760 10.109 1.00 90.38 92 ARG A C 1
ATOM 705 O O . ARG A 1 92 ? 9.296 3.413 10.340 1.00 90.38 92 ARG A O 1
ATOM 712 N N . GLY A 1 93 ? 11.290 3.010 9.392 1.00 92.44 93 GLY A N 1
ATOM 713 C CA . GLY A 1 93 ? 10.941 1.745 8.766 1.00 92.44 93 GLY A CA 1
ATOM 714 C C . GLY A 1 93 ? 10.144 1.893 7.469 1.00 92.44 93 GLY A C 1
ATOM 715 O O . GLY A 1 93 ? 9.537 0.907 7.040 1.00 92.44 93 GLY A O 1
ATOM 716 N N . ASN A 1 94 ? 10.107 3.076 6.842 1.00 94.62 94 ASN A N 1
ATOM 717 C CA . ASN A 1 94 ? 9.505 3.235 5.519 1.00 94.62 94 ASN A CA 1
ATOM 718 C C . ASN A 1 94 ? 10.422 2.666 4.446 1.00 94.62 94 ASN A C 1
ATOM 720 O O . ASN A 1 94 ? 11.609 2.973 4.426 1.00 94.62 94 ASN A O 1
ATOM 724 N N . PHE A 1 95 ? 9.869 1.924 3.491 1.00 95.31 95 PHE A N 1
ATOM 725 C CA . PHE A 1 95 ? 10.628 1.405 2.360 1.00 95.31 95 PHE A CA 1
ATOM 726 C C . PHE A 1 95 ? 11.050 2.534 1.403 1.00 95.31 95 PHE A C 1
ATOM 728 O O . PHE A 1 95 ? 10.221 3.258 0.838 1.00 95.31 95 PHE A O 1
ATOM 735 N N . ARG A 1 96 ? 12.361 2.655 1.179 1.00 96.31 96 ARG A N 1
ATOM 736 C CA . ARG A 1 96 ? 13.001 3.621 0.275 1.00 96.31 96 ARG A CA 1
ATOM 737 C C . ARG A 1 96 ? 13.233 2.991 -1.100 1.00 96.31 96 ARG A C 1
ATOM 739 O O . ARG A 1 96 ? 14.356 2.655 -1.468 1.00 96.31 96 ARG A O 1
ATOM 746 N N . LEU A 1 97 ? 12.144 2.820 -1.850 1.00 96.12 97 LEU A N 1
ATOM 747 C CA . LEU A 1 97 ? 12.137 2.154 -3.157 1.00 96.12 97 LEU A CA 1
ATOM 748 C C . LEU A 1 97 ? 11.779 3.134 -4.285 1.00 96.12 97 LEU A C 1
ATOM 750 O O . LEU A 1 97 ? 10.723 3.778 -4.239 1.00 96.12 97 LEU A O 1
ATOM 754 N N . TYR A 1 98 ? 12.616 3.217 -5.321 1.00 96.62 98 TYR A N 1
ATOM 755 C CA . TYR A 1 98 ? 12.294 3.948 -6.549 1.00 96.62 98 TYR A CA 1
ATOM 756 C C . TYR A 1 98 ? 11.168 3.222 -7.296 1.00 96.62 98 TYR A C 1
ATOM 758 O O . TYR A 1 98 ? 11.172 1.990 -7.372 1.00 96.62 98 TYR A O 1
ATOM 766 N N . ARG A 1 99 ? 10.155 3.973 -7.759 1.00 95.38 99 ARG A N 1
ATOM 767 C CA . ARG A 1 99 ? 8.891 3.431 -8.308 1.00 95.38 99 ARG A CA 1
ATOM 768 C C . ARG A 1 99 ? 8.208 2.378 -7.412 1.00 95.38 99 ARG A C 1
ATOM 770 O O . ARG A 1 99 ? 7.471 1.529 -7.892 1.00 95.38 99 ARG A O 1
ATOM 777 N N . GLN A 1 100 ? 8.489 2.392 -6.102 1.00 94.81 100 GLN A N 1
ATOM 778 C CA . GLN A 1 100 ? 8.042 1.379 -5.132 1.00 94.81 100 GLN A CA 1
ATOM 779 C C . GLN A 1 100 ? 8.538 -0.052 -5.432 1.00 94.81 100 GLN A C 1
ATOM 781 O O . GLN A 1 100 ? 8.017 -1.007 -4.859 1.00 94.81 100 GLN A O 1
ATOM 786 N N . MET A 1 101 ? 9.560 -0.199 -6.284 1.00 96.50 101 MET A N 1
ATOM 787 C CA . MET A 1 101 ? 10.079 -1.495 -6.731 1.00 96.50 101 MET A CA 1
ATOM 788 C C . MET A 1 101 ? 11.585 -1.650 -6.508 1.00 96.50 101 MET A C 1
ATOM 790 O O . MET A 1 101 ? 12.018 -2.708 -6.058 1.00 96.50 101 MET A O 1
ATOM 794 N N . LEU A 1 102 ? 12.395 -0.624 -6.795 1.00 96.75 102 LEU A N 1
ATOM 795 C CA . LEU A 1 102 ? 13.855 -0.759 -6.782 1.00 96.75 102 LEU A CA 1
ATOM 796 C C . LEU A 1 102 ? 14.510 -0.164 -5.529 1.00 96.75 102 LEU A C 1
ATOM 798 O O . LEU A 1 102 ? 14.429 1.049 -5.317 1.00 96.75 102 LEU A O 1
ATOM 802 N N . PRO A 1 103 ? 15.223 -0.970 -4.726 1.00 95.62 103 PRO A N 1
ATOM 803 C CA . PRO A 1 103 ? 16.147 -0.455 -3.727 1.00 95.62 103 PRO A CA 1
ATOM 804 C C . PRO A 1 103 ? 17.422 0.088 -4.392 1.00 95.62 103 PRO A C 1
ATOM 806 O O . PRO A 1 103 ? 17.987 -0.536 -5.283 1.00 95.62 103 PRO A O 1
ATOM 809 N N . LEU A 1 104 ? 17.920 1.244 -3.937 1.00 93.19 104 LEU A N 1
ATOM 810 C CA . LEU A 1 104 ? 19.105 1.891 -4.540 1.00 93.19 104 LEU A CA 1
ATOM 811 C C . LEU A 1 104 ? 20.442 1.493 -3.899 1.00 93.19 104 LEU A C 1
ATOM 813 O O . LEU A 1 104 ? 21.513 1.837 -4.413 1.00 93.19 104 LEU A O 1
ATOM 817 N N . ASN A 1 105 ? 20.379 0.821 -2.751 1.00 91.19 105 ASN A N 1
ATOM 818 C CA . ASN A 1 105 ? 21.545 0.401 -1.973 1.00 91.19 105 ASN A CA 1
ATOM 819 C C . ASN A 1 105 ? 21.741 -1.121 -1.974 1.00 91.19 105 ASN A C 1
ATOM 821 O O . ASN A 1 105 ? 22.801 -1.585 -1.574 1.00 91.19 105 ASN A O 1
ATOM 825 N N . LEU A 1 106 ? 20.766 -1.883 -2.481 1.00 92.38 106 LEU A N 1
ATOM 826 C CA . LEU A 1 106 ? 20.869 -3.327 -2.678 1.00 92.38 106 LEU A CA 1
ATOM 827 C C . LEU A 1 106 ? 20.728 -3.654 -4.162 1.00 92.38 106 LEU A C 1
ATOM 829 O O . LEU A 1 106 ? 19.780 -3.225 -4.811 1.00 92.38 106 LEU A O 1
ATOM 833 N N . LYS A 1 107 ? 21.683 -4.414 -4.695 1.00 90.44 107 LYS A N 1
ATOM 834 C CA . LYS A 1 107 ? 21.648 -4.909 -6.077 1.00 90.44 107 LYS A CA 1
ATOM 835 C C . LYS A 1 107 ? 20.897 -6.238 -6.143 1.00 90.44 107 LYS A C 1
ATOM 837 O O . LYS A 1 107 ? 20.760 -6.919 -5.131 1.00 90.44 107 LYS A O 1
ATOM 842 N N . ASN A 1 108 ? 20.477 -6.628 -7.348 1.00 91.62 108 ASN A N 1
ATOM 843 C CA . ASN A 1 108 ? 19.842 -7.924 -7.630 1.00 91.62 108 ASN A CA 1
ATOM 844 C C . ASN A 1 108 ? 18.562 -8.183 -6.814 1.00 91.62 108 ASN A C 1
ATOM 846 O O . ASN A 1 108 ? 18.225 -9.327 -6.519 1.00 91.62 108 ASN A O 1
ATOM 850 N N . LEU A 1 109 ? 17.852 -7.114 -6.451 1.00 94.62 109 LEU A N 1
ATOM 851 C CA . LEU A 1 109 ? 16.608 -7.164 -5.697 1.00 94.62 109 LEU A CA 1
ATOM 852 C C . LEU A 1 109 ? 15.611 -6.189 -6.317 1.00 94.62 109 LEU A C 1
ATOM 854 O O . LEU A 1 109 ? 15.945 -5.036 -6.575 1.00 94.62 109 LEU A O 1
ATOM 858 N N . ALA A 1 110 ? 14.382 -6.649 -6.520 1.00 96.56 110 ALA A N 1
ATOM 859 C CA . ALA A 1 110 ? 13.252 -5.814 -6.892 1.00 96.56 110 ALA A CA 1
ATOM 860 C C . ALA A 1 110 ? 12.003 -6.305 -6.156 1.00 96.56 110 ALA A C 1
ATOM 862 O O . ALA A 1 110 ? 11.828 -7.501 -5.925 1.00 96.56 110 ALA A O 1
ATOM 863 N N . PHE A 1 111 ? 11.133 -5.372 -5.796 1.00 96.56 111 PHE A N 1
ATOM 864 C CA . PHE A 1 111 ? 9.852 -5.634 -5.161 1.00 96.56 111 PHE A CA 1
ATOM 865 C C . PHE A 1 111 ? 8.754 -5.534 -6.209 1.00 96.56 111 PHE A C 1
ATOM 867 O O . PHE A 1 111 ? 8.625 -4.498 -6.848 1.00 96.56 111 PHE A O 1
ATOM 874 N N . ASN A 1 112 ? 7.936 -6.573 -6.365 1.00 97.31 112 ASN A N 1
ATOM 875 C CA . ASN A 1 112 ? 6.746 -6.511 -7.208 1.00 97.31 112 ASN A CA 1
ATOM 876 C C . ASN A 1 112 ? 5.482 -6.658 -6.359 1.00 97.31 112 ASN A C 1
ATOM 878 O O . ASN A 1 112 ? 5.417 -7.535 -5.500 1.00 97.31 112 ASN A O 1
ATOM 882 N N . GLY A 1 113 ? 4.486 -5.800 -6.587 1.00 94.00 113 GLY A N 1
ATOM 883 C CA . GLY A 1 113 ? 3.222 -5.828 -5.840 1.00 94.00 113 GLY A CA 1
ATOM 884 C C . GLY A 1 113 ? 3.353 -5.491 -4.350 1.00 94.00 113 GLY A C 1
ATOM 885 O O . GLY A 1 113 ? 2.435 -5.747 -3.581 1.00 94.00 113 GLY A O 1
ATOM 886 N N . TYR A 1 114 ? 4.482 -4.915 -3.926 1.00 93.44 114 TYR A N 1
ATOM 887 C CA . TYR A 1 114 ? 4.723 -4.528 -2.532 1.00 93.44 114 TYR A CA 1
ATOM 888 C C . TYR A 1 114 ? 4.153 -3.140 -2.184 1.00 93.44 114 TYR A C 1
ATOM 890 O O . TYR A 1 114 ? 4.407 -2.609 -1.104 1.00 93.44 114 TYR A O 1
ATOM 898 N N . ASN A 1 115 ? 3.396 -2.549 -3.113 1.00 91.69 115 ASN A N 1
ATOM 899 C CA . ASN A 1 115 ? 2.647 -1.313 -2.945 1.00 91.69 115 ASN A CA 1
ATOM 900 C C . ASN A 1 115 ? 1.153 -1.597 -2.712 1.00 91.69 115 ASN A C 1
ATOM 902 O O . ASN A 1 115 ? 0.641 -2.655 -3.069 1.00 91.69 115 ASN A O 1
ATOM 906 N N . SER A 1 116 ? 0.450 -0.633 -2.117 1.00 89.50 116 SER A N 1
ATOM 907 C CA . SER A 1 116 ? -1.011 -0.688 -1.956 1.00 89.50 116 SER A CA 1
ATOM 908 C C . SER A 1 116 ? -1.676 0.197 -3.005 1.00 89.50 116 SER A C 1
ATOM 910 O O . SER A 1 116 ? -1.337 1.375 -3.107 1.00 89.50 116 SER A O 1
ATOM 912 N N . SER A 1 117 ? -2.630 -0.340 -3.768 1.00 90.62 117 SER A N 1
ATOM 913 C CA . SER A 1 117 ? -3.284 0.338 -4.897 1.00 90.62 117 SER A CA 1
ATOM 914 C C . SER A 1 117 ? -4.785 0.026 -4.945 1.00 90.62 117 SER A C 1
ATOM 916 O O . SER A 1 117 ? -5.229 -1.000 -4.438 1.00 90.62 117 SER A O 1
ATOM 918 N N . PHE A 1 118 ? -5.584 0.897 -5.571 1.00 88.62 118 PHE A N 1
ATOM 919 C CA . PHE A 1 118 ? -6.965 0.553 -5.950 1.00 88.62 118 PHE A CA 1
ATOM 920 C C . PHE A 1 118 ? -7.002 -0.455 -7.104 1.00 88.62 118 PHE A C 1
ATOM 922 O O . PHE A 1 118 ? -7.956 -1.213 -7.245 1.00 88.62 118 PHE A O 1
ATOM 929 N N . PHE A 1 119 ? -5.947 -0.472 -7.918 1.00 91.62 119 PHE A N 1
ATOM 930 C CA . PHE A 1 119 ? -5.776 -1.364 -9.058 1.00 91.62 119 PHE A CA 1
ATOM 931 C C . PHE A 1 119 ? -4.552 -2.254 -8.821 1.00 91.62 119 PHE A C 1
ATOM 933 O O . PHE A 1 119 ? -3.614 -2.244 -9.620 1.00 91.62 119 PHE A O 1
ATOM 940 N N . SER A 1 120 ? -4.525 -2.976 -7.695 1.00 94.12 120 SER A N 1
ATOM 941 C CA . SER A 1 120 ? -3.365 -3.773 -7.260 1.00 94.12 120 SER A CA 1
ATOM 942 C C . SER A 1 120 ? -2.931 -4.807 -8.291 1.00 94.12 120 SER A C 1
ATOM 944 O O . SER A 1 120 ? -1.748 -4.894 -8.594 1.00 94.12 120 SER A O 1
ATOM 946 N N . GLN A 1 121 ? -3.872 -5.542 -8.886 1.00 95.06 121 GLN A N 1
ATOM 947 C CA . GLN A 1 121 ? -3.571 -6.554 -9.900 1.00 95.06 121 GLN A CA 1
ATOM 948 C C . GLN A 1 121 ? -2.919 -5.922 -11.133 1.00 95.06 121 GLN A C 1
ATOM 950 O O . GLN A 1 121 ? -1.884 -6.395 -11.590 1.00 95.06 121 GLN A O 1
ATOM 955 N N . LEU A 1 122 ? -3.479 -4.810 -11.622 1.00 96.06 122 LEU A N 1
ATOM 956 C CA . LEU A 1 122 ? -2.921 -4.087 -12.763 1.00 96.06 122 LEU A CA 1
ATOM 957 C C . LEU A 1 122 ? -1.541 -3.497 -12.436 1.00 96.06 122 LEU A C 1
ATOM 959 O O . LEU A 1 122 ? -0.620 -3.623 -13.232 1.00 96.06 122 LEU A O 1
ATOM 963 N N . ASN A 1 123 ? -1.368 -2.887 -11.260 1.00 97.44 123 ASN A N 1
ATOM 964 C CA . ASN A 1 123 ? -0.078 -2.329 -10.845 1.00 97.44 123 ASN A CA 1
ATOM 965 C C . ASN A 1 123 ? 0.991 -3.411 -10.660 1.00 97.44 123 ASN A C 1
ATOM 967 O O . ASN A 1 123 ? 2.138 -3.181 -11.026 1.00 97.44 123 ASN A O 1
ATOM 971 N N . ALA A 1 124 ? 0.633 -4.585 -10.139 1.00 97.25 124 ALA A N 1
ATOM 972 C CA . ALA A 1 124 ? 1.551 -5.715 -10.024 1.00 97.25 124 ALA A CA 1
ATOM 973 C C . ALA A 1 124 ? 1.915 -6.311 -11.397 1.00 97.25 124 ALA A C 1
ATOM 975 O O . ALA A 1 124 ? 3.053 -6.734 -11.599 1.00 97.25 124 ALA A O 1
ATOM 976 N N . GLU A 1 125 ? 0.983 -6.325 -12.355 1.00 97.44 125 GLU A N 1
ATOM 977 C CA . GLU A 1 125 ? 1.259 -6.763 -13.729 1.00 97.44 125 GLU A CA 1
ATOM 978 C C . GLU A 1 125 ? 2.193 -5.782 -14.449 1.00 97.44 125 GLU A C 1
ATOM 980 O O . GLU A 1 125 ? 3.238 -6.183 -14.961 1.00 97.44 125 GLU A O 1
ATOM 985 N N . ILE A 1 126 ? 1.871 -4.486 -14.443 1.00 98.00 126 ILE A N 1
ATOM 986 C CA . ILE A 1 126 ? 2.718 -3.462 -15.069 1.00 98.00 126 ILE A CA 1
ATOM 987 C C . ILE A 1 126 ? 4.068 -3.343 -14.350 1.00 98.00 126 ILE A C 1
ATOM 989 O O . ILE A 1 126 ? 5.091 -3.199 -15.016 1.00 98.00 126 ILE A O 1
ATOM 993 N N . GLY A 1 127 ? 4.097 -3.485 -13.022 1.00 97.94 127 GLY A N 1
ATOM 994 C CA . GLY A 1 127 ? 5.329 -3.561 -12.236 1.00 97.94 127 GLY A CA 1
ATOM 995 C C . GLY A 1 127 ? 6.215 -4.737 -12.646 1.00 97.94 127 GLY A C 1
ATOM 996 O O . GLY A 1 127 ? 7.411 -4.557 -12.861 1.00 97.94 127 GLY A O 1
ATOM 997 N N . ALA A 1 128 ? 5.638 -5.923 -12.869 1.00 97.88 128 ALA A N 1
ATOM 998 C CA . ALA A 1 128 ? 6.382 -7.072 -13.386 1.00 97.88 128 ALA A CA 1
ATOM 999 C C . ALA A 1 128 ? 6.987 -6.798 -14.773 1.00 97.88 128 ALA A C 1
ATOM 1001 O O . ALA A 1 128 ? 8.153 -7.118 -15.007 1.00 97.88 128 ALA A O 1
ATOM 1002 N N . LEU A 1 129 ? 6.221 -6.180 -15.681 1.00 97.94 129 LEU A N 1
ATOM 1003 C CA . LEU A 1 129 ? 6.718 -5.788 -17.004 1.00 97.94 129 LEU A CA 1
ATOM 1004 C C . LEU A 1 129 ? 7.855 -4.766 -16.898 1.00 97.94 129 LEU A C 1
ATOM 1006 O O . LEU A 1 129 ? 8.874 -4.911 -17.572 1.00 97.94 129 LEU A O 1
ATOM 1010 N N . TRP A 1 130 ? 7.709 -3.774 -16.021 1.00 98.12 130 TRP A N 1
ATOM 1011 C CA . TRP A 1 130 ? 8.727 -2.758 -15.771 1.00 98.12 130 TRP A CA 1
ATOM 1012 C C . TRP A 1 130 ? 10.017 -3.373 -15.226 1.00 98.12 130 TRP A C 1
ATOM 1014 O O . TRP A 1 130 ? 11.096 -3.082 -15.739 1.00 98.12 130 TRP A O 1
ATOM 1024 N N . ILE A 1 131 ? 9.919 -4.292 -14.260 1.00 97.88 131 ILE A N 1
ATOM 1025 C CA . ILE A 1 131 ? 11.076 -5.019 -13.716 1.00 97.88 131 ILE A CA 1
ATOM 1026 C C . ILE A 1 131 ? 11.743 -5.861 -14.809 1.00 97.88 131 ILE A C 1
ATOM 1028 O O . ILE A 1 131 ? 12.963 -5.826 -14.939 1.00 97.88 131 ILE A O 1
ATOM 1032 N N . ALA A 1 132 ? 10.970 -6.578 -15.630 1.00 96.88 132 ALA A N 1
ATOM 1033 C CA . ALA A 1 132 ? 11.519 -7.367 -16.733 1.00 96.88 132 ALA A CA 1
ATOM 1034 C C . ALA A 1 132 ? 12.260 -6.489 -17.755 1.00 96.88 132 ALA A C 1
ATOM 1036 O O . ALA A 1 132 ? 13.364 -6.824 -18.182 1.00 96.88 132 ALA A O 1
ATOM 1037 N N . ALA A 1 133 ? 11.683 -5.340 -18.112 1.00 97.06 133 ALA A N 1
ATOM 1038 C CA . ALA A 1 133 ? 12.316 -4.365 -18.992 1.00 97.06 133 ALA A CA 1
ATOM 1039 C C . ALA A 1 133 ? 13.596 -3.779 -18.375 1.00 97.06 133 ALA A C 1
ATOM 1041 O O . ALA A 1 133 ? 14.591 -3.637 -19.080 1.00 97.06 133 ALA A O 1
ATOM 1042 N N . TYR A 1 134 ? 13.590 -3.489 -17.071 1.00 96.06 134 TYR A N 1
ATOM 1043 C CA . TYR A 1 134 ? 14.754 -2.985 -16.343 1.00 96.06 134 TYR A CA 1
ATOM 1044 C C . TYR A 1 134 ? 15.901 -4.002 -16.348 1.00 96.06 134 TYR A C 1
ATOM 1046 O O . TYR A 1 134 ? 17.027 -3.660 -16.702 1.00 96.06 134 TYR A O 1
ATOM 1054 N N . LEU A 1 135 ? 15.609 -5.269 -16.035 1.00 95.19 135 LEU A N 1
ATOM 1055 C CA . LEU A 1 135 ? 16.597 -6.353 -16.048 1.00 95.19 135 LEU A CA 1
ATOM 1056 C C . LEU A 1 135 ? 17.182 -6.604 -17.446 1.00 95.19 135 LEU A C 1
ATOM 1058 O O . LEU A 1 135 ? 18.338 -7.000 -17.563 1.00 95.19 135 LEU A O 1
ATOM 1062 N N . ALA A 1 136 ? 16.404 -6.348 -18.500 1.00 95.69 136 ALA A N 1
ATOM 1063 C CA . ALA A 1 136 ? 16.843 -6.451 -19.889 1.00 95.69 136 ALA A CA 1
ATOM 1064 C C . ALA A 1 136 ? 17.581 -5.198 -20.406 1.00 95.69 136 ALA A C 1
ATOM 1066 O O . ALA A 1 136 ? 17.879 -5.127 -21.595 1.00 95.69 136 ALA A O 1
ATOM 1067 N N . ASN A 1 137 ? 17.849 -4.196 -19.557 1.00 94.31 137 ASN A N 1
ATOM 1068 C CA . ASN A 1 137 ? 18.373 -2.883 -19.963 1.00 94.31 137 ASN A CA 1
ATOM 1069 C C . ASN A 1 137 ? 17.521 -2.204 -21.058 1.00 94.31 137 ASN A C 1
ATOM 1071 O O . ASN A 1 137 ? 18.030 -1.477 -21.907 1.00 94.31 137 ASN A O 1
ATOM 1075 N N . GLY A 1 138 ? 16.207 -2.446 -21.051 1.00 93.81 138 GLY A N 1
ATOM 1076 C CA . GLY A 1 138 ? 15.273 -1.984 -22.080 1.00 93.81 138 GLY A CA 1
ATOM 1077 C C . GLY A 1 138 ? 14.903 -0.500 -21.998 1.00 93.81 138 GLY A C 1
ATOM 1078 O O . GLY A 1 138 ? 14.136 -0.029 -22.837 1.00 93.81 138 GLY A O 1
ATOM 1079 N N . PHE A 1 139 ? 15.393 0.213 -20.983 1.00 94.50 139 PHE A N 1
ATOM 1080 C CA . PHE A 1 139 ? 15.298 1.663 -20.819 1.00 94.50 139 PHE A CA 1
ATOM 1081 C C . PHE A 1 139 ? 16.359 2.152 -19.821 1.00 94.50 139 PHE A C 1
ATOM 1083 O O . PHE A 1 139 ? 16.905 1.370 -19.039 1.00 94.50 139 PHE A O 1
ATOM 1090 N N . THR A 1 140 ? 16.636 3.455 -19.839 1.00 93.88 140 THR A N 1
ATOM 1091 C CA . THR A 1 140 ? 17.607 4.091 -18.942 1.00 93.88 140 THR A CA 1
ATOM 1092 C C . THR A 1 140 ? 16.886 4.744 -17.773 1.00 93.88 140 THR A C 1
ATOM 1094 O O . THR A 1 140 ? 15.959 5.527 -17.970 1.00 93.88 140 THR A O 1
ATOM 1097 N N . LEU A 1 141 ? 17.331 4.448 -16.553 1.00 94.44 141 LEU A N 1
ATOM 1098 C CA . LEU A 1 141 ? 16.844 5.131 -15.359 1.00 94.44 141 LEU A CA 1
ATOM 1099 C C . LEU A 1 141 ? 17.478 6.523 -15.207 1.00 94.44 141 LEU A C 1
ATOM 1101 O O . LEU A 1 141 ? 18.623 6.717 -15.623 1.00 94.44 141 LEU A O 1
ATOM 1105 N N . PRO A 1 142 ? 16.797 7.462 -14.526 1.00 96.06 142 PRO A N 1
ATOM 1106 C CA . PRO A 1 142 ? 17.422 8.693 -14.052 1.00 96.06 142 PRO A CA 1
ATOM 1107 C C . PRO A 1 142 ? 18.649 8.416 -13.175 1.00 96.06 142 PRO A C 1
ATOM 1109 O O . PRO A 1 142 ? 18.844 7.306 -12.665 1.00 96.06 142 PRO A O 1
ATOM 1112 N N . SER A 1 143 ? 19.464 9.439 -12.931 1.00 97.06 143 SER A N 1
ATOM 1113 C CA . SER A 1 143 ? 20.618 9.327 -12.039 1.00 97.06 143 SER A CA 1
ATOM 1114 C C . SER A 1 143 ? 20.207 8.886 -10.627 1.00 97.06 143 SER A C 1
ATOM 1116 O O . SER A 1 143 ? 19.083 9.117 -10.173 1.00 97.06 143 SER A O 1
ATOM 1118 N N . LYS A 1 144 ? 21.140 8.279 -9.878 1.00 96.06 144 LYS A N 1
ATOM 1119 C CA . LYS A 1 144 ? 20.885 7.865 -8.486 1.00 96.06 144 LYS A CA 1
ATOM 1120 C C . LYS A 1 144 ? 20.390 9.035 -7.623 1.00 96.06 144 LYS A C 1
ATOM 1122 O O . LYS A 1 144 ? 19.509 8.841 -6.789 1.00 96.06 144 LYS A O 1
ATOM 1127 N N . THR A 1 145 ? 20.918 10.238 -7.844 1.00 97.69 145 THR A N 1
ATOM 1128 C CA . THR A 1 145 ? 20.506 11.460 -7.139 1.00 97.69 145 THR A CA 1
ATOM 1129 C C . THR A 1 145 ? 19.050 11.821 -7.424 1.00 97.69 145 THR A C 1
ATOM 1131 O O . THR A 1 145 ? 18.302 12.110 -6.494 1.00 97.69 145 THR A O 1
ATOM 1134 N N . GLU A 1 146 ? 18.615 11.749 -8.683 1.00 97.94 146 GLU A N 1
ATOM 1135 C CA . GLU A 1 146 ? 17.221 12.017 -9.061 1.00 97.94 146 GLU A CA 1
ATOM 1136 C C . GLU A 1 146 ? 16.266 10.966 -8.489 1.00 97.94 146 GLU A C 1
ATOM 1138 O O . GLU A 1 146 ? 15.196 11.308 -7.983 1.00 97.94 146 GLU A O 1
ATOM 1143 N N . GLN A 1 147 ? 16.668 9.692 -8.500 1.00 97.75 147 GLN A N 1
ATOM 1144 C CA . GLN A 1 147 ? 15.881 8.615 -7.900 1.00 97.75 147 GLN A CA 1
ATOM 1145 C C . GLN A 1 147 ? 15.729 8.803 -6.382 1.00 97.75 147 GLN A C 1
ATOM 1147 O O . GLN A 1 147 ? 14.626 8.651 -5.855 1.00 97.75 147 GLN A O 1
ATOM 1152 N N . LEU A 1 148 ? 16.802 9.187 -5.679 1.00 96.69 148 LEU A N 1
ATOM 1153 C CA . LEU A 1 148 ? 16.761 9.508 -4.247 1.00 96.69 148 LEU A CA 1
ATOM 1154 C C . LEU A 1 148 ? 15.850 10.706 -3.962 1.00 96.69 148 LEU A C 1
ATOM 1156 O O . LEU A 1 148 ? 14.959 10.601 -3.122 1.00 96.69 148 LEU A O 1
ATOM 1160 N N . ALA A 1 149 ? 16.002 11.798 -4.715 1.00 97.50 149 ALA A N 1
ATOM 1161 C CA . ALA A 1 149 ? 15.162 12.984 -4.569 1.00 97.50 149 ALA A CA 1
ATOM 1162 C C . ALA A 1 149 ? 13.674 12.673 -4.809 1.00 97.50 149 ALA A C 1
ATOM 1164 O O . ALA A 1 149 ? 12.806 13.179 -4.094 1.00 97.50 149 ALA A O 1
ATOM 1165 N N . HIS A 1 150 ? 13.365 11.805 -5.778 1.00 95.88 150 HIS A N 1
ATOM 1166 C CA . HIS A 1 150 ? 12.004 11.326 -6.012 1.00 95.88 150 HIS A CA 1
ATOM 1167 C C . HIS A 1 150 ? 11.463 10.538 -4.807 1.00 95.88 150 HIS A C 1
ATOM 1169 O O . HIS A 1 150 ? 10.338 10.788 -4.366 1.00 95.88 150 HIS A O 1
ATOM 1175 N N . ILE A 1 151 ? 12.257 9.616 -4.246 1.00 96.31 151 ILE A N 1
ATOM 1176 C CA . ILE A 1 151 ? 11.882 8.839 -3.052 1.00 96.31 151 ILE A CA 1
ATOM 1177 C C . ILE A 1 151 ? 11.581 9.773 -1.876 1.00 96.31 151 ILE A C 1
ATOM 1179 O O . ILE A 1 151 ? 10.510 9.652 -1.277 1.00 96.31 151 ILE A O 1
ATOM 1183 N N . ASP A 1 152 ? 12.480 10.714 -1.582 1.00 96.25 152 ASP A N 1
ATOM 1184 C CA . ASP A 1 152 ? 12.349 11.638 -0.452 1.00 96.25 152 ASP A CA 1
ATOM 1185 C C . ASP A 1 152 ? 11.128 12.547 -0.604 1.00 96.25 152 ASP A C 1
ATOM 1187 O O . ASP A 1 152 ? 10.307 12.651 0.309 1.00 96.25 152 ASP A O 1
ATOM 1191 N N . LYS A 1 153 ? 10.939 13.138 -1.792 1.00 95.31 153 LYS A N 1
ATOM 1192 C CA . LYS A 1 153 ? 9.774 13.983 -2.092 1.00 95.31 153 LYS A CA 1
ATOM 1193 C C . LYS A 1 153 ? 8.465 13.225 -1.885 1.00 95.31 153 LYS A C 1
ATOM 1195 O O . LYS A 1 153 ? 7.524 13.757 -1.294 1.00 95.31 153 LYS A O 1
ATOM 1200 N N . ARG A 1 154 ? 8.394 11.985 -2.369 1.00 92.81 154 ARG A N 1
ATOM 1201 C CA . ARG A 1 154 ? 7.204 11.138 -2.256 1.00 92.81 154 ARG A CA 1
ATOM 1202 C C . ARG A 1 154 ? 6.931 10.731 -0.807 1.00 92.81 154 ARG A C 1
ATOM 1204 O O . ARG A 1 154 ? 5.783 10.818 -0.377 1.00 92.81 154 ARG A O 1
ATOM 1211 N N . LEU A 1 155 ? 7.954 10.308 -0.058 1.00 93.75 155 LEU A N 1
ATOM 1212 C CA . LEU A 1 155 ? 7.821 9.953 1.361 1.00 93.75 155 LEU A CA 1
ATOM 1213 C C . LEU A 1 155 ? 7.344 11.154 2.184 1.00 93.75 155 LEU A C 1
ATOM 1215 O O . LEU A 1 155 ? 6.318 11.050 2.852 1.00 93.75 155 LEU A O 1
ATOM 1219 N N . ALA A 1 156 ? 7.989 12.314 2.037 1.00 93.50 156 ALA A N 1
ATOM 1220 C CA . ALA A 1 156 ? 7.593 13.541 2.729 1.00 93.50 156 ALA A CA 1
ATOM 1221 C C . ALA A 1 156 ? 6.155 13.967 2.383 1.00 93.50 156 ALA A C 1
ATOM 1223 O O . ALA A 1 156 ? 5.378 14.358 3.260 1.00 93.50 156 ALA A O 1
ATOM 1224 N N . TRP A 1 157 ? 5.767 13.856 1.106 1.00 90.69 157 TRP A N 1
ATOM 1225 C CA . TRP A 1 157 ? 4.396 14.135 0.680 1.00 90.69 157 TRP A CA 1
ATOM 1226 C C . TRP A 1 157 ? 3.392 13.181 1.335 1.00 90.69 157 TRP A C 1
ATOM 1228 O O . TRP A 1 157 ? 2.378 13.647 1.856 1.00 90.69 157 TRP A O 1
ATOM 1238 N N . MET A 1 158 ? 3.665 11.870 1.345 1.00 88.50 158 MET A N 1
ATOM 1239 C CA . MET A 1 158 ? 2.770 10.870 1.940 1.00 88.50 158 MET A CA 1
ATOM 1240 C C . MET A 1 158 ? 2.644 11.052 3.446 1.00 88.50 158 MET A C 1
ATOM 1242 O O . MET A 1 158 ? 1.531 11.007 3.962 1.00 88.50 158 MET A O 1
ATOM 1246 N N . GLU A 1 159 ? 3.747 11.287 4.149 1.00 89.62 159 GLU A N 1
ATOM 1247 C CA . GLU A 1 159 ? 3.742 11.527 5.591 1.00 89.62 159 GLU A CA 1
ATOM 1248 C C . GLU A 1 159 ? 2.830 12.700 5.947 1.00 89.62 159 GLU A C 1
ATOM 1250 O O . GLU A 1 159 ? 1.872 12.533 6.709 1.00 89.62 159 GLU A O 1
ATOM 1255 N N . LYS A 1 160 ? 3.052 13.853 5.299 1.00 88.56 160 LYS A N 1
ATOM 1256 C CA . LYS A 1 160 ? 2.229 15.055 5.477 1.00 88.56 160 LYS A CA 1
ATOM 1257 C C . LYS A 1 160 ? 0.767 14.794 5.128 1.00 88.56 160 LYS A C 1
ATOM 1259 O O . LYS A 1 160 ? -0.135 15.234 5.837 1.00 88.56 160 LYS A O 1
ATOM 1264 N N . ARG A 1 161 ? 0.517 14.087 4.024 1.00 83.56 161 ARG A N 1
ATOM 1265 C CA . ARG A 1 161 ? -0.840 13.800 3.560 1.00 83.56 161 ARG A CA 1
ATOM 1266 C C . ARG A 1 161 ? -1.562 12.794 4.421 1.00 83.56 161 ARG A C 1
ATOM 1268 O O . ARG A 1 161 ? -2.772 12.841 4.404 1.00 83.56 161 ARG A O 1
ATOM 1275 N N . THR A 1 162 ? -0.914 11.892 5.136 1.00 82.75 162 THR A N 1
ATOM 1276 C CA . THR A 1 162 ? -1.606 10.751 5.771 1.00 82.75 162 THR A CA 1
ATOM 1277 C C . THR A 1 162 ? -1.492 10.745 7.285 1.00 82.75 162 THR A C 1
ATOM 1279 O O . THR A 1 162 ? -1.922 9.780 7.909 1.00 82.75 162 THR A O 1
ATOM 1282 N N . GLU A 1 163 ? -0.907 11.796 7.869 1.00 84.75 163 GLU A N 1
ATOM 1283 C CA . GLU A 1 163 ? -0.622 11.851 9.308 1.00 84.75 163 GLU A CA 1
ATOM 1284 C C . GLU A 1 163 ? 0.151 10.598 9.741 1.00 84.75 163 GLU A C 1
ATOM 1286 O O . GLU A 1 163 ? -0.160 9.953 10.739 1.00 84.75 163 GLU A O 1
ATOM 1291 N N . PHE A 1 164 ? 1.141 10.226 8.919 1.00 83.81 164 PHE A N 1
ATOM 1292 C CA . PHE A 1 164 ? 2.010 9.059 9.106 1.00 83.81 164 PHE A CA 1
ATOM 1293 C C . PHE A 1 164 ? 1.342 7.677 8.930 1.00 83.81 164 PHE A C 1
ATOM 1295 O O . PHE A 1 164 ? 1.974 6.648 9.161 1.00 83.81 164 PHE A O 1
ATOM 1302 N N . LYS A 1 165 ? 0.095 7.611 8.441 1.00 80.88 165 LYS A N 1
ATOM 1303 C CA . LYS A 1 165 ? -0.657 6.358 8.217 1.00 80.88 165 LYS A CA 1
ATOM 1304 C C . LYS A 1 165 ? -0.578 5.867 6.760 1.00 80.88 165 LYS A C 1
ATOM 1306 O O . LYS A 1 165 ? -1.597 5.671 6.111 1.00 80.88 165 LYS A O 1
ATOM 1311 N N . HIS A 1 166 ? 0.629 5.657 6.225 1.00 79.69 166 HIS A N 1
ATOM 1312 C CA . HIS A 1 166 ? 0.860 5.385 4.786 1.00 79.69 166 HIS A CA 1
ATOM 1313 C C . HIS A 1 166 ? 1.544 4.042 4.471 1.00 79.69 166 HIS A C 1
ATOM 1315 O O . HIS A 1 166 ? 2.277 3.940 3.484 1.00 79.69 166 HIS A O 1
ATOM 1321 N N . SER A 1 167 ? 1.313 3.001 5.279 1.00 84.12 167 SER A N 1
ATOM 1322 C CA . SER A 1 167 ? 1.797 1.628 5.016 1.00 84.12 167 SER A CA 1
ATOM 1323 C C . SER A 1 167 ? 3.298 1.565 4.698 1.00 84.12 167 SER A C 1
ATOM 1325 O O . SER A 1 167 ? 3.695 1.171 3.605 1.00 84.12 167 SER A O 1
ATOM 1327 N N . LYS A 1 168 ? 4.141 2.056 5.619 1.00 90.69 168 LYS A N 1
ATOM 1328 C CA . LYS A 1 168 ? 5.608 2.113 5.451 1.00 90.69 168 LYS A CA 1
ATOM 1329 C C . LYS A 1 168 ? 6.064 2.780 4.147 1.00 90.69 168 LYS A C 1
ATOM 1331 O O . LYS A 1 168 ? 7.076 2.415 3.555 1.00 90.69 168 LYS A O 1
ATOM 1336 N N . GLY A 1 169 ? 5.283 3.739 3.659 1.00 88.81 169 GLY A N 1
ATOM 1337 C CA . GLY A 1 169 ? 5.627 4.501 2.468 1.00 88.81 169 GLY A CA 1
ATOM 1338 C C . GLY A 1 169 ? 5.543 3.699 1.178 1.00 88.81 169 GLY A C 1
ATOM 1339 O O . GLY A 1 169 ? 6.212 4.059 0.220 1.00 88.81 169 GLY A O 1
ATOM 1340 N N . THR A 1 170 ? 4.739 2.643 1.100 1.00 90.38 170 THR A N 1
ATOM 1341 C CA . THR A 1 170 ? 4.506 1.907 -0.157 1.00 90.38 170 THR A CA 1
ATOM 1342 C C . THR A 1 170 ? 3.130 2.186 -0.761 1.00 90.38 170 THR A C 1
ATOM 1344 O O . THR A 1 170 ? 2.831 1.734 -1.861 1.00 90.38 170 THR A O 1
ATOM 1347 N N . ASN A 1 171 ? 2.284 2.964 -0.084 1.00 89.50 171 ASN A N 1
ATOM 1348 C CA . ASN A 1 171 ? 0.944 3.270 -0.564 1.00 89.50 171 ASN A CA 1
ATOM 1349 C C . ASN A 1 171 ? 0.941 4.155 -1.824 1.00 89.50 171 ASN A C 1
ATOM 1351 O O . ASN A 1 171 ? 1.550 5.224 -1.841 1.00 89.50 171 ASN A O 1
ATOM 1355 N N . ILE A 1 172 ? 0.163 3.750 -2.829 1.00 90.38 172 ILE A N 1
ATOM 1356 C CA . ILE A 1 172 ? -0.068 4.497 -4.067 1.00 90.38 172 ILE A CA 1
ATOM 1357 C C . ILE A 1 172 ? -1.556 4.672 -4.389 1.00 90.38 172 ILE A C 1
ATOM 1359 O O . ILE A 1 172 ? -1.861 5.102 -5.497 1.00 90.38 172 ILE A O 1
ATOM 1363 N N . ILE A 1 173 ? -2.505 4.382 -3.478 1.00 88.56 173 ILE A N 1
ATOM 1364 C CA . ILE A 1 173 ? -3.934 4.371 -3.863 1.00 88.56 173 ILE A CA 1
ATOM 1365 C C . ILE A 1 173 ? -4.406 5.672 -4.549 1.00 88.56 173 ILE A C 1
ATOM 1367 O O . ILE A 1 173 ? -5.050 5.555 -5.595 1.00 88.56 173 ILE A O 1
ATOM 1371 N N . PRO A 1 174 ? -4.024 6.895 -4.108 1.00 84.25 174 PRO A N 1
ATOM 1372 C CA . PRO A 1 174 ? -4.432 8.136 -4.783 1.00 84.25 174 PRO A CA 1
ATOM 1373 C C . PRO A 1 174 ? -3.861 8.299 -6.198 1.00 84.25 174 PRO A C 1
ATOM 1375 O O . PRO A 1 174 ? -4.335 9.133 -6.962 1.00 84.25 174 PRO A O 1
ATOM 1378 N N . PHE A 1 175 ? -2.838 7.518 -6.537 1.00 88.75 175 PHE A N 1
ATOM 1379 C CA . PHE A 1 175 ? -2.062 7.600 -7.770 1.00 88.75 175 PHE A CA 1
ATOM 1380 C C . PHE A 1 175 ? -2.036 6.269 -8.519 1.00 88.75 175 PHE A C 1
ATOM 1382 O O . PHE A 1 175 ? -1.147 6.042 -9.324 1.00 88.75 175 PHE A O 1
ATOM 1389 N N . SER A 1 176 ? -3.001 5.380 -8.275 1.00 91.69 176 SER A N 1
ATOM 1390 C CA . SER A 1 176 ? -2.970 4.007 -8.796 1.00 91.69 176 SER A CA 1
ATOM 1391 C C . SER A 1 176 ? -2.810 3.927 -10.321 1.00 91.69 176 SER A C 1
ATOM 1393 O O . SER A 1 176 ? -2.139 3.025 -10.809 1.00 91.69 176 SER A O 1
ATOM 1395 N N . ILE A 1 177 ? -3.427 4.855 -11.063 1.00 93.31 177 ILE A N 1
ATOM 1396 C CA . ILE A 1 177 ? -3.316 4.940 -12.529 1.00 93.31 177 ILE A CA 1
ATOM 1397 C C . ILE A 1 177 ? -2.131 5.799 -12.953 1.00 93.31 177 ILE A C 1
ATOM 1399 O O . ILE A 1 177 ? -1.411 5.419 -13.864 1.00 93.31 177 ILE A O 1
ATOM 1403 N N . HIS A 1 178 ? -1.859 6.889 -12.236 1.00 93.31 178 HIS A N 1
ATOM 1404 C CA . HIS A 1 178 ? -0.672 7.699 -12.492 1.00 93.31 178 HIS A CA 1
ATOM 1405 C C . HIS A 1 178 ? 0.619 6.875 -12.369 1.00 93.31 178 HIS A C 1
ATOM 1407 O O . HIS A 1 178 ? 1.486 6.984 -13.221 1.00 93.31 178 HIS A O 1
ATOM 1413 N N . ASN A 1 179 ? 0.712 5.985 -11.376 1.00 95.31 179 ASN A N 1
ATOM 1414 C CA . ASN A 1 179 ? 1.824 5.051 -11.239 1.00 95.31 179 ASN A CA 1
ATOM 1415 C C . ASN A 1 179 ? 1.927 4.131 -12.463 1.00 95.31 179 ASN A C 1
ATOM 1417 O O . ASN A 1 179 ? 3.014 3.953 -12.994 1.00 95.31 179 ASN A O 1
ATOM 1421 N N . VAL A 1 180 ? 0.807 3.583 -12.951 1.00 96.56 180 VAL A N 1
ATOM 1422 C CA . VAL A 1 180 ? 0.802 2.791 -14.192 1.00 96.56 180 VAL A CA 1
ATOM 1423 C C . VAL A 1 180 ? 1.340 3.614 -15.362 1.00 96.56 180 VAL A C 1
ATOM 1425 O O . VAL A 1 180 ? 2.221 3.128 -16.065 1.00 96.56 180 VAL A O 1
ATOM 1428 N N . ASP A 1 181 ? 0.867 4.847 -15.545 1.00 95.38 181 ASP A N 1
ATOM 1429 C CA . ASP A 1 181 ? 1.334 5.732 -16.616 1.00 95.38 181 ASP A CA 1
ATOM 1430 C C . ASP A 1 181 ? 2.835 6.019 -16.507 1.00 95.38 181 ASP A C 1
ATOM 1432 O O . ASP A 1 181 ? 3.547 5.878 -17.494 1.00 95.38 181 ASP A O 1
ATOM 1436 N N . GLU A 1 182 ? 3.343 6.321 -15.310 1.00 96.00 182 GLU A N 1
ATOM 1437 C CA . GLU A 1 182 ? 4.772 6.551 -15.080 1.00 96.00 182 GLU A CA 1
ATOM 1438 C C . GLU A 1 182 ? 5.630 5.328 -15.450 1.00 96.00 182 GLU A C 1
ATOM 1440 O O . GLU A 1 182 ? 6.676 5.472 -16.082 1.00 96.00 182 GLU A O 1
ATOM 1445 N N . LEU A 1 183 ? 5.185 4.115 -15.100 1.00 97.62 183 LEU A N 1
ATOM 1446 C CA . LEU A 1 183 ? 5.891 2.886 -15.479 1.00 97.62 183 LEU A CA 1
ATOM 1447 C C . LEU A 1 183 ? 5.832 2.634 -16.989 1.00 97.62 183 LEU A C 1
ATOM 1449 O O . LEU A 1 183 ? 6.798 2.153 -17.586 1.00 97.62 183 LEU A O 1
ATOM 1453 N N . LEU A 1 184 ? 4.697 2.929 -17.621 1.00 97.00 184 LEU A N 1
ATOM 1454 C CA . LEU A 1 184 ? 4.558 2.812 -19.067 1.00 97.00 184 LEU A CA 1
ATOM 1455 C C . LEU A 1 184 ? 5.442 3.825 -19.794 1.00 97.00 184 LEU A C 1
ATOM 1457 O O . LEU A 1 184 ? 6.096 3.437 -20.760 1.00 97.00 184 LEU A O 1
ATOM 1461 N N . ASP A 1 185 ? 5.522 5.060 -19.308 1.00 96.38 185 ASP A N 1
ATOM 1462 C CA . ASP A 1 185 ? 6.357 6.118 -19.873 1.00 96.38 185 ASP A CA 1
ATOM 1463 C C . ASP A 1 185 ? 7.850 5.779 -19.761 1.00 96.38 185 ASP A C 1
ATOM 1465 O O . ASP A 1 185 ? 8.559 5.871 -20.766 1.00 96.38 185 ASP A O 1
ATOM 1469 N N . ASP A 1 186 ? 8.314 5.284 -18.603 1.00 96.81 186 ASP A N 1
ATOM 1470 C CA . ASP A 1 186 ? 9.692 4.790 -18.427 1.00 96.81 186 ASP A CA 1
ATOM 1471 C C . ASP A 1 186 ? 10.021 3.715 -19.483 1.00 96.81 186 ASP A C 1
ATOM 1473 O O . ASP A 1 186 ? 11.069 3.734 -20.131 1.00 96.81 186 ASP A O 1
ATOM 1477 N N . MET A 1 187 ? 9.080 2.791 -19.706 1.00 96.44 187 MET A N 1
ATOM 1478 C CA . MET A 1 187 ? 9.195 1.747 -20.719 1.00 96.44 187 MET A CA 1
ATOM 1479 C C . MET A 1 187 ? 8.861 2.226 -22.136 1.00 96.44 187 MET A C 1
ATOM 1481 O O . MET A 1 187 ? 8.899 1.398 -23.042 1.00 96.44 187 MET A O 1
ATOM 1485 N N . GLN A 1 188 ? 8.492 3.482 -22.386 1.00 94.31 188 GLN A N 1
ATOM 1486 C CA . GLN A 1 188 ? 7.997 3.958 -23.690 1.00 94.31 188 GLN A CA 1
ATOM 1487 C C . GLN A 1 188 ? 6.878 3.069 -24.277 1.00 94.31 188 GLN A C 1
ATOM 1489 O O . GLN A 1 188 ? 6.840 2.754 -25.471 1.00 94.31 188 GLN A O 1
ATOM 1494 N N . LEU A 1 189 ? 5.984 2.593 -23.415 1.00 95.19 189 LEU A N 1
ATOM 1495 C CA . LEU A 1 189 ? 4.793 1.829 -23.759 1.00 95.19 189 LEU A CA 1
ATOM 1496 C C . LEU A 1 189 ? 3.556 2.705 -23.593 1.00 95.19 189 LEU A C 1
ATOM 1498 O O . LEU A 1 189 ? 3.535 3.677 -22.854 1.00 95.19 189 LEU A O 1
ATOM 1502 N N . SER A 1 190 ? 2.485 2.356 -24.299 1.00 93.44 190 SER A N 1
ATOM 1503 C CA . SER A 1 190 ? 1.208 3.037 -24.127 1.00 93.44 190 SER A CA 1
ATOM 1504 C C . SER A 1 190 ? 0.054 2.141 -24.553 1.00 93.44 190 SER A C 1
ATOM 1506 O O . SER A 1 190 ? 0.179 1.316 -25.477 1.00 93.44 190 SER A O 1
ATOM 1508 N N . VAL A 1 191 ? -1.087 2.322 -23.892 1.00 93.69 191 VAL A N 1
ATOM 1509 C CA . VAL A 1 191 ? -2.373 1.832 -24.394 1.00 93.69 191 VAL A CA 1
ATOM 1510 C C . VAL A 1 191 ? -2.805 2.674 -25.605 1.00 93.69 191 VAL A C 1
ATOM 1512 O O . VAL A 1 191 ? -2.223 3.715 -25.912 1.00 93.69 191 VAL A O 1
ATOM 1515 N N . GLY A 1 192 ? -3.781 2.196 -26.379 1.00 92.12 192 GLY A N 1
ATOM 1516 C CA . GLY A 1 192 ? -4.223 2.911 -27.582 1.00 92.12 192 GLY A CA 1
ATOM 1517 C C . GLY A 1 192 ? -4.741 4.320 -27.259 1.00 92.12 192 GLY A C 1
ATOM 1518 O O . GLY A 1 192 ? -5.352 4.525 -26.217 1.00 92.12 192 GLY A O 1
ATOM 1519 N N . LYS A 1 193 ? -4.562 5.290 -28.167 1.00 91.94 193 LYS A N 1
ATOM 1520 C CA . LYS A 1 193 ? -5.000 6.687 -27.950 1.00 91.94 193 LYS A CA 1
ATOM 1521 C C . LYS A 1 193 ? -6.485 6.797 -27.570 1.00 91.94 193 LYS A C 1
ATOM 1523 O O . LYS A 1 193 ? -6.825 7.527 -26.649 1.00 91.94 193 LYS A O 1
ATOM 1528 N N . PHE A 1 194 ? -7.348 6.022 -28.232 1.00 93.69 194 PHE A N 1
ATOM 1529 C CA . PHE A 1 194 ? -8.778 5.952 -27.911 1.00 93.69 194 PHE A CA 1
ATOM 1530 C C . PHE A 1 194 ? -9.060 5.335 -26.539 1.00 93.69 194 PHE A C 1
ATOM 1532 O O . PHE A 1 194 ? -9.984 5.764 -25.860 1.00 93.69 194 PHE A O 1
ATOM 1539 N N . VAL A 1 195 ? -8.251 4.359 -26.111 1.00 93.38 195 VAL A N 1
ATOM 1540 C CA . VAL A 1 195 ? -8.346 3.800 -24.757 1.00 93.38 195 VAL A CA 1
ATOM 1541 C C . VAL A 1 195 ? -8.016 4.879 -23.734 1.00 93.38 195 VAL A C 1
ATOM 1543 O O . VAL A 1 195 ? -8.837 5.125 -22.860 1.00 93.38 195 VAL A O 1
ATOM 1546 N N . ARG A 1 196 ? -6.878 5.573 -23.897 1.00 90.31 196 ARG A N 1
ATOM 1547 C CA . ARG A 1 196 ? -6.486 6.664 -22.991 1.00 90.31 196 ARG A CA 1
ATOM 1548 C C . ARG A 1 196 ? -7.576 7.719 -22.897 1.00 90.31 196 ARG A C 1
ATOM 1550 O O . ARG A 1 196 ? -7.906 8.139 -21.803 1.00 90.31 196 ARG A O 1
ATOM 1557 N N . PHE A 1 197 ? -8.146 8.126 -24.033 1.00 92.12 197 PHE A N 1
ATOM 1558 C CA . PHE A 1 197 ? -9.250 9.085 -24.065 1.00 92.12 197 PHE A CA 1
ATOM 1559 C C . PHE A 1 197 ? -10.475 8.583 -23.287 1.00 92.12 197 PHE A C 1
ATOM 1561 O O . PHE A 1 197 ? -11.016 9.313 -22.463 1.00 92.12 197 PHE A O 1
ATOM 1568 N N . ASN A 1 198 ? -10.882 7.329 -23.495 1.00 93.38 198 ASN A N 1
ATOM 1569 C CA . ASN A 1 198 ? -12.028 6.751 -22.795 1.00 93.38 198 ASN A CA 1
ATOM 1570 C C . ASN A 1 198 ? -11.798 6.624 -21.285 1.00 93.38 198 ASN A C 1
ATOM 1572 O O . ASN A 1 198 ? -12.741 6.794 -20.523 1.00 93.38 198 ASN A O 1
ATOM 1576 N N . GLU A 1 199 ? -10.568 6.370 -20.843 1.00 92.38 199 GLU A N 1
ATOM 1577 C CA . GLU A 1 199 ? -10.211 6.248 -19.422 1.00 92.38 199 GLU A CA 1
ATOM 1578 C C . GLU A 1 199 ? -10.331 7.572 -18.643 1.00 92.38 199 GLU A C 1
ATOM 1580 O O . GLU A 1 199 ? -10.427 7.546 -17.419 1.00 92.38 199 GLU A O 1
ATOM 1585 N N . TRP A 1 200 ? -10.423 8.723 -19.324 1.00 89.62 200 TRP A N 1
ATOM 1586 C CA . TRP A 1 200 ? -10.800 9.995 -18.683 1.00 89.62 200 TRP A CA 1
ATOM 1587 C C . TRP A 1 20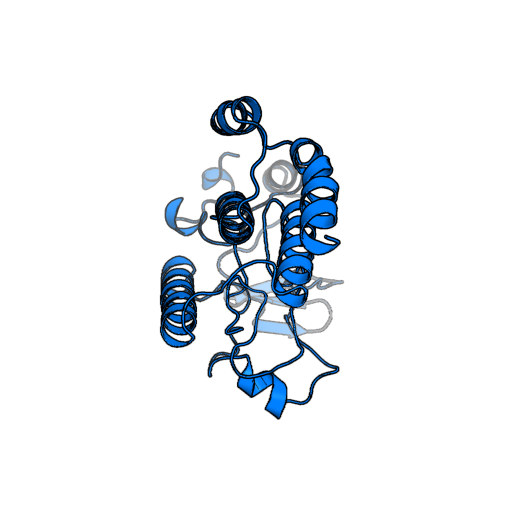0 ? -12.282 10.066 -18.301 1.00 89.62 200 TRP A C 1
ATOM 1589 O O . TRP A 1 200 ? -12.650 10.840 -17.420 1.00 89.62 200 TRP A O 1
ATOM 1599 N N . LEU A 1 201 ? -13.135 9.305 -18.989 1.00 92.75 201 LEU A N 1
ATOM 1600 C CA . LEU A 1 201 ? -14.594 9.407 -18.889 1.00 92.75 201 LEU A CA 1
ATOM 1601 C C . LEU A 1 201 ? -15.244 8.149 -18.306 1.00 92.75 201 LEU A C 1
ATOM 1603 O O . LEU A 1 201 ? -16.354 8.214 -17.783 1.00 92.75 201 LEU A O 1
ATOM 1607 N N . LEU A 1 202 ? -14.576 7.003 -18.420 1.00 93.56 202 LEU A N 1
ATOM 1608 C CA . LEU A 1 202 ? -15.099 5.687 -18.082 1.00 93.56 202 LEU A CA 1
ATOM 1609 C C . LEU A 1 202 ? -14.188 4.975 -17.076 1.00 93.56 202 LEU A C 1
ATOM 1611 O O . LEU A 1 202 ? -12.987 5.248 -17.029 1.00 93.56 202 LEU A O 1
ATOM 1615 N N . PRO A 1 203 ? -14.729 4.016 -16.300 1.00 90.94 203 PRO A N 1
ATOM 1616 C CA . PRO A 1 203 ? -13.915 3.177 -15.434 1.00 90.94 203 PRO A CA 1
ATOM 1617 C C . PRO A 1 203 ? -12.786 2.482 -16.201 1.00 90.94 203 PRO A C 1
ATOM 1619 O O . PRO A 1 203 ? -12.980 1.977 -17.309 1.00 90.94 203 PRO A O 1
ATOM 1622 N N . ILE A 1 204 ? -11.616 2.410 -15.568 1.00 91.88 204 ILE A N 1
ATOM 1623 C CA . ILE A 1 204 ? -10.448 1.716 -16.110 1.00 91.88 204 ILE A CA 1
ATOM 1624 C C . ILE A 1 204 ? -10.779 0.243 -16.346 1.00 91.88 204 ILE A C 1
ATOM 1626 O O . ILE A 1 204 ? -11.301 -0.442 -15.463 1.00 91.88 204 ILE A O 1
ATOM 1630 N N . ASN A 1 205 ? -10.418 -0.262 -17.525 1.00 93.81 205 ASN A N 1
ATOM 1631 C CA . ASN A 1 205 ? -10.559 -1.670 -17.872 1.00 93.81 205 ASN A CA 1
ATOM 1632 C C . ASN A 1 205 ? -9.172 -2.321 -18.006 1.00 93.81 205 ASN A C 1
ATOM 1634 O O . ASN A 1 205 ? -8.515 -2.141 -19.035 1.00 93.81 205 ASN A O 1
ATOM 1638 N N . PRO A 1 206 ? -8.738 -3.143 -17.028 1.00 92.94 206 PRO A N 1
ATOM 1639 C CA . PRO A 1 206 ? -7.433 -3.808 -17.064 1.00 92.94 206 PRO A CA 1
ATOM 1640 C C . PRO A 1 206 ? -7.171 -4.627 -18.339 1.00 92.94 206 PRO A C 1
ATOM 1642 O O . PRO A 1 206 ? -6.027 -4.749 -18.770 1.00 92.94 206 PRO A O 1
ATOM 1645 N N . LYS A 1 207 ? -8.216 -5.125 -19.022 1.00 94.25 207 LYS A N 1
ATOM 1646 C CA . LYS A 1 207 ? -8.066 -5.870 -20.288 1.00 94.25 207 LYS A CA 1
ATOM 1647 C C . LYS A 1 207 ? -7.403 -5.046 -21.396 1.00 94.25 207 LYS A C 1
ATOM 1649 O O . LYS A 1 207 ? -6.795 -5.624 -22.298 1.00 94.25 207 LYS A O 1
ATOM 1654 N N . ASN A 1 208 ? -7.480 -3.716 -21.333 1.00 95.06 208 ASN A N 1
ATOM 1655 C CA . ASN A 1 208 ? -6.838 -2.833 -22.305 1.00 95.06 208 ASN A CA 1
ATOM 1656 C C . ASN A 1 208 ? -5.301 -2.931 -22.285 1.00 95.06 208 ASN A C 1
ATOM 1658 O O . ASN A 1 208 ? -4.649 -2.661 -23.297 1.00 95.06 208 ASN A O 1
ATOM 1662 N N . TYR A 1 209 ? -4.728 -3.361 -21.160 1.00 96.06 209 TYR A N 1
ATOM 1663 C CA . TYR A 1 209 ? -3.287 -3.461 -20.933 1.00 96.06 209 TYR A CA 1
ATOM 1664 C C . TYR A 1 209 ? -2.722 -4.836 -21.336 1.00 96.06 209 TYR A C 1
ATOM 1666 O O . TYR A 1 209 ? -1.520 -4.973 -21.553 1.00 96.06 209 TYR A O 1
ATOM 1674 N N . ALA A 1 210 ? -3.579 -5.838 -21.571 1.00 93.81 210 ALA A N 1
ATOM 1675 C CA . ALA A 1 210 ? -3.184 -7.235 -21.793 1.00 93.81 210 ALA A CA 1
ATOM 1676 C C . ALA A 1 210 ? -2.257 -7.472 -23.003 1.00 93.81 210 ALA A C 1
ATOM 1678 O O . ALA A 1 210 ? -1.600 -8.504 -23.102 1.00 93.81 210 ALA A O 1
ATOM 1679 N N . LYS A 1 211 ? -2.200 -6.548 -23.973 1.00 94.38 211 LYS A N 1
ATOM 1680 C CA . LYS A 1 211 ? -1.310 -6.667 -25.147 1.00 94.38 211 LYS A CA 1
ATOM 1681 C C . LYS A 1 211 ? 0.077 -6.057 -24.919 1.00 94.38 211 LYS A C 1
ATOM 1683 O O . LYS A 1 211 ? 0.942 -6.207 -25.784 1.00 94.38 211 LYS A O 1
ATOM 1688 N N . LEU A 1 212 ? 0.297 -5.364 -23.801 1.00 95.62 212 LEU A N 1
ATOM 1689 C CA . LEU A 1 212 ? 1.553 -4.669 -23.523 1.00 95.62 212 LEU A CA 1
ATOM 1690 C C . LEU A 1 212 ? 2.715 -5.642 -23.338 1.00 95.62 212 LEU A C 1
ATOM 1692 O O . LEU A 1 212 ? 3.780 -5.387 -23.895 1.00 95.62 212 LEU A O 1
ATOM 1696 N N . TYR A 1 213 ? 2.495 -6.793 -22.691 1.00 94.25 213 TYR A N 1
ATOM 1697 C CA . TYR A 1 213 ? 3.548 -7.801 -22.541 1.00 94.25 213 TYR A CA 1
ATOM 1698 C C . TYR A 1 213 ? 4.094 -8.266 -23.899 1.00 94.25 213 TYR A C 1
ATOM 1700 O O . TYR A 1 213 ? 5.302 -8.394 -24.054 1.00 94.25 213 TYR A O 1
ATOM 1708 N N . LYS A 1 214 ? 3.235 -8.459 -24.917 1.00 94.38 214 LYS A N 1
ATOM 1709 C CA . LYS A 1 214 ? 3.671 -8.893 -26.258 1.00 94.38 214 LYS A CA 1
ATOM 1710 C C . LYS A 1 214 ? 4.551 -7.842 -26.925 1.00 94.38 214 LYS A C 1
ATOM 1712 O O . LYS A 1 214 ? 5.560 -8.182 -27.538 1.00 94.38 214 LYS A O 1
ATOM 1717 N N . LYS A 1 215 ? 4.156 -6.568 -26.813 1.00 94.00 215 LYS A N 1
ATOM 1718 C CA . LYS A 1 215 ? 4.928 -5.443 -27.358 1.00 94.00 215 LYS A CA 1
ATOM 1719 C C . LYS A 1 215 ? 6.287 -5.344 -26.676 1.00 94.00 215 LYS A C 1
ATOM 1721 O O . LYS A 1 215 ? 7.294 -5.218 -27.364 1.00 94.00 215 LYS A O 1
ATOM 1726 N N . LEU A 1 216 ? 6.298 -5.430 -25.346 1.00 95.56 216 LEU A N 1
ATOM 1727 C CA . LEU A 1 216 ? 7.525 -5.368 -24.569 1.00 95.56 216 LEU A CA 1
ATOM 1728 C C . LEU A 1 216 ? 8.442 -6.546 -24.889 1.00 95.56 216 LEU A C 1
ATOM 1730 O O . LEU A 1 216 ? 9.608 -6.331 -25.197 1.00 95.56 216 LEU A O 1
ATOM 1734 N N . HIS A 1 217 ? 7.906 -7.768 -24.878 1.00 94.25 217 HIS A N 1
ATOM 1735 C CA . HIS A 1 217 ? 8.670 -8.980 -25.144 1.00 94.25 217 HIS A CA 1
ATOM 1736 C C . HIS A 1 217 ? 9.366 -8.922 -26.506 1.00 94.25 217 HIS A C 1
ATOM 1738 O O . HIS A 1 217 ? 10.563 -9.173 -26.583 1.00 94.25 217 HIS A O 1
ATOM 1744 N N . LYS A 1 218 ? 8.654 -8.494 -27.559 1.00 93.19 218 LYS A N 1
ATOM 1745 C CA . LYS A 1 218 ? 9.242 -8.313 -28.894 1.00 93.19 218 LYS A CA 1
ATOM 1746 C C . LYS A 1 218 ? 10.405 -7.311 -28.903 1.00 93.19 218 LYS A C 1
ATOM 1748 O O . LYS A 1 218 ? 11.303 -7.460 -29.718 1.00 93.19 218 LYS A O 1
ATOM 1753 N N . ARG A 1 219 ? 10.375 -6.291 -28.039 1.00 91.56 219 ARG A N 1
ATOM 1754 C CA . ARG A 1 219 ? 11.427 -5.270 -27.962 1.00 91.56 219 ARG A CA 1
ATOM 1755 C C . ARG A 1 219 ? 12.658 -5.745 -27.198 1.00 91.56 219 ARG A C 1
ATOM 1757 O O . ARG A 1 219 ? 13.755 -5.402 -27.598 1.00 91.56 219 ARG A O 1
ATOM 1764 N N . ILE A 1 220 ? 12.473 -6.480 -26.102 1.00 91.25 220 ILE A N 1
ATOM 1765 C CA . ILE A 1 220 ? 13.589 -6.935 -25.252 1.00 91.25 220 ILE A CA 1
ATOM 1766 C C . ILE A 1 220 ? 14.226 -8.246 -25.733 1.00 91.25 220 ILE A C 1
ATOM 1768 O O . ILE A 1 220 ? 15.306 -8.591 -25.276 1.00 91.25 220 ILE A O 1
ATOM 1772 N N . ALA A 1 221 ? 13.536 -9.007 -26.589 1.00 83.69 221 ALA A N 1
ATOM 1773 C CA . ALA A 1 221 ? 14.042 -10.254 -27.169 1.00 83.69 221 ALA A CA 1
ATOM 1774 C C . ALA A 1 221 ? 14.740 -10.064 -28.530 1.00 83.69 221 ALA A C 1
ATOM 1776 O O . ALA A 1 221 ? 15.184 -11.051 -29.113 1.00 83.69 221 ALA A O 1
ATOM 1777 N N . ALA A 1 222 ? 14.766 -8.834 -29.049 1.00 6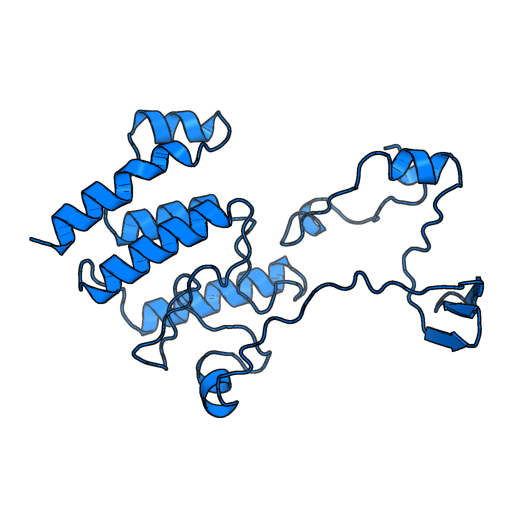2.69 222 ALA A N 1
ATOM 1778 C CA . ALA A 1 222 ? 15.485 -8.446 -30.260 1.00 62.69 222 ALA A CA 1
ATOM 1779 C C . ALA A 1 222 ? 16.872 -7.913 -29.889 1.00 62.69 222 ALA A C 1
ATOM 1781 O O . ALA A 1 222 ? 17.812 -8.182 -30.665 1.00 62.69 222 ALA A O 1
#

Nearest PDB structures (foldseek):
  6wpu-assembly1_A  TM=6.862E-01  e=1.792E-05  Allium sativum
  5iq4-assembly1_B  TM=7.146E-01  e=3.582E-03  Roseovarius nubinhibens ISM
  6kbw-assembly1_B  TM=7.013E-01  e=4.510E-03  Myroides profundi
  2xlr-assembly2_A  TM=6.920E-01  e=1.070E-02  Methylophaga aminisulfidivorans
  7d4k-assembly1_B  TM=7.063E-01  e=1.347E-02  Candidatus Pelagibacter sp. HTCC7211

Secondary structure (DSSP, 8-state):
--TTTTT---SS-HHHHTTT---PPPTTHHHHHHTTSS----S--EEEEETTEEEETTS-EEE-S------------TTS-HHHHHHHB-TT--B-EETTTEESSSSS---SS-SB-TTHHHHHHHHHHHHHHHHTT-SPPPPHHHHHHHHHHHHHHHHHHHTT-SGGGTB-GGGHHHHHHHHHHHTT----HHH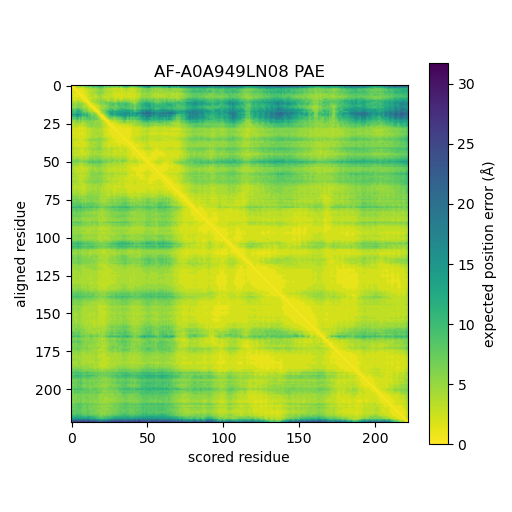HHHHTTS---GGGGTTHHHHHHHHH--

pLDDT: mean 91.91, std 6.93, range [62.69, 98.19]

Sequence (222 aa):
FKLKKLNLHPNNGLETIVRSTVSLASDGFFDKVEAGSLKVERDTEIVSMSAGKVKLANGKELSADYVICGTGFHQRIPFMDDKLVSQITDDRGNFRLYRQMLPLNLKNLAFNGYNSSFFSQLNAEIGALWIAAYLANGFTLPSKTEQLAHIDKRLAWMEKRTEFKHSKGTNIIPFSIHNVDELLDDMQLSVGKFVRFNEWLLPINPKNYAKLYKKLHKRIAA